Protein 3P2H (pdb70)

Solvent-accessible surface area: 9542 Å² total; per-residue (Å²): 89,123,48,77,55,43,83,105,36,185,27,62,88,126,15,24,57,58,6,4,28,7,6,11,94,20,6,7,96,142,54,46,91,103,156,118,59,152,134,142,96,67,4,143,35,116,2,31,64,70,49,3,2,12,0,0,0,32,53,114,124,38,106,16,15,0,1,2,0,0,0,19,0,57,121,68,0,29,0,41,96,61,57,62,138,12,24,81,115,163,17,29,163,36,70,77,8,15,2,15,10,28,29,11,33,116,72,219,33,5,81,35,0,0,15,6,0,0,49,7,0,12,167,118,38,5,144,49,1,1,3,44,20,54,8,54,28,3,138,63,5,131,218,29,25,6,61,22,65,103,9,9,79,58,56,58,51,124,71,68,102,6,0,0,4,49,5,27,8,41,66,97,0,0,72,25,4,114,22,78,101,88,41,92

Organism: Burkholderia glumae (strain BGR1) (NCBI:txid626418)

InterPro domains:
  IPR001690 Autoinducer synthase [PF00765] (18-186)
  IPR001690 Autoinducer synthase [PR01549] (18-37)
  IPR001690 Autoinducer synthase [PR01549] (39-61)
  IPR001690 Autoinducer synthase [PR01549] (63-81)
  IPR001690 Autoinducer synthase [PR01549] (97-109)
  IPR001690 Autoinducer synthase [PR01549] (143-164)
  IPR001690 Autoinducer synthase [PS51187] (1-190)
  IPR001690 Autoinducer synthase [PTHR39322] (7-189)
  IPR016181 Acyl-CoA N-acyltransferase [SSF55729] (13-193)
  IPR018311 Autoinducer synthesis, conserved site [PS00949] (22-48)

CATH classification: 3.40.630.30

Structure (mmCIF, N/CA/C/O backbone):
data_3P2H
#
_entry.id   3P2H
#
_cell.length_a   66.100
_cell.length_b   66.100
_cell.length_c   104.200
_cell.angle_alpha   90.00
_cell.angle_beta   90.00
_cell.angle_gamma   120.00
#
_symmetry.space_group_name_H-M   'P 32 2 1'
#
loop_
_entity.id
_entity.type
_entity.pdbx_description
1 polymer 'AHL synthase'
2 non-polymer "5'-DEOXY-5'-METHYLTHIOADENOSINE"
3 non-polymer N-(3-oxocyclohex-1-en-1-yl)octanamide
4 water water
#
loop_
_atom_site.group_PDB
_atom_site.id
_atom_site.type_symbol
_atom_site.label_atom_id
_atom_site.label_alt_id
_atom_site.label_comp_id
_atom_site.label_asym_id
_atom_site.label_entity_id
_atom_site.label_seq_id
_atom_site.pdbx_PDB_ins_code
_atom_site.Cartn_x
_atom_site.Cartn_y
_atom_site.Cartn_z
_atom_site.occupancy
_atom_site.B_iso_or_equiv
_atom_site.auth_seq_id
_atom_site.auth_comp_id
_atom_site.auth_asym_id
_atom_site.auth_atom_id
_atom_site.pdbx_PDB_model_num
ATOM 1 N N . MET A 1 1 ? 0.241 86.333 35.597 1.00 26.06 1 MET A N 1
ATOM 2 C CA . MET A 1 1 ? 1.036 85.080 35.492 1.00 25.28 1 MET A CA 1
ATOM 3 C C . MET A 1 1 ? 0.336 84.046 34.614 1.00 24.46 1 MET A C 1
ATOM 4 O O . MET A 1 1 ? -0.819 84.215 34.227 1.00 24.88 1 MET A O 1
ATOM 9 N N . GLN A 1 2 ? 1.055 82.975 34.304 1.00 22.76 2 GLN A N 1
ATOM 10 C CA . GLN A 1 2 ? 0.5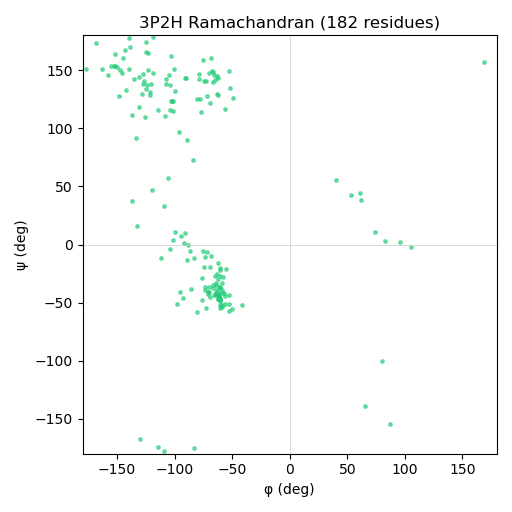29 81.889 33.490 1.00 20.66 2 GLN A CA 1
ATOM 11 C C . GLN A 1 2 ? 0.627 80.647 34.376 1.00 19.09 2 GLN A C 1
ATOM 12 O O . GLN A 1 2 ? 1.621 80.462 35.073 1.00 17.31 2 GLN A O 1
ATOM 18 N N . THR A 1 3 ? -0.400 79.806 34.360 1.00 17.55 3 THR A N 1
ATOM 19 C CA . THR A 1 3 ? -0.397 78.617 35.207 1.00 17.28 3 THR A CA 1
ATOM 20 C C . THR A 1 3 ? -0.123 77.316 34.453 1.00 17.43 3 THR A C 1
ATOM 21 O O . THR A 1 3 ? -0.523 77.150 33.299 1.00 14.74 3 THR A O 1
ATOM 25 N N . PHE A 1 4 ? 0.566 76.402 35.130 1.00 16.67 4 PHE A N 1
ATOM 26 C CA . PHE A 1 4 ? 0.935 75.108 34.568 1.00 16.99 4 PHE A CA 1
ATOM 27 C C . PHE A 1 4 ? 0.573 74.007 35.550 1.00 17.22 4 PHE A C 1
ATOM 28 O O . PHE A 1 4 ? 1.086 73.978 36.667 1.00 17.16 4 PHE A O 1
ATOM 36 N N . VAL A 1 5 ? -0.311 73.107 35.131 1.00 16.92 5 VAL A N 1
ATOM 37 C CA . VAL A 1 5 ? -0.730 71.999 35.978 1.00 16.18 5 VAL A CA 1
ATOM 38 C C . VAL A 1 5 ? -0.020 70.711 35.557 1.00 16.15 5 VAL A C 1
ATOM 39 O O . VAL A 1 5 ? -0.106 70.283 34.403 1.00 14.99 5 VAL A O 1
ATOM 43 N N . HIS A 1 6 ? 0.678 70.103 36.509 1.00 16.23 6 HIS A N 1
ATOM 44 C CA . HIS A 1 6 ? 1.416 68.871 36.272 1.00 16.34 6 HIS A CA 1
ATOM 45 C C . HIS A 1 6 ? 0.691 67.720 36.967 1.00 17.15 6 HIS A C 1
ATOM 46 O O . HIS A 1 6 ? 0.659 67.655 38.195 1.00 14.88 6 HIS A O 1
ATOM 53 N N . GLU A 1 7 ? 0.100 66.825 36.179 1.00 18.52 7 GLU A N 1
ATOM 54 C CA . GLU A 1 7 ? -0.629 65.679 36.724 1.00 19.98 7 GLU A CA 1
ATOM 55 C C . GLU A 1 7 ? -0.322 64.394 35.956 1.00 20.44 7 GLU A C 1
ATOM 56 O O . GLU A 1 7 ? -1.202 63.555 35.765 1.00 20.89 7 GLU A O 1
ATOM 62 N N . ALA A 1 8 ? 0.935 64.238 35.541 1.00 20.38 8 ALA A N 1
ATOM 63 C CA . ALA A 1 8 ? 1.362 63.072 34.774 1.00 20.70 8 ALA A CA 1
ATOM 64 C C . ALA A 1 8 ? 2.264 62.110 35.546 1.00 21.83 8 ALA A C 1
ATOM 65 O O . ALA A 1 8 ? 3.141 61.475 34.962 1.00 23.16 8 ALA A O 1
ATOM 67 N N . GLY A 1 9 ? 2.053 61.994 36.850 1.00 21.93 9 GLY A N 1
ATOM 68 C CA . GLY A 1 9 ? 2.889 61.105 37.635 1.00 21.55 9 GLY A CA 1
ATOM 69 C C . GLY A 1 9 ? 4.135 61.828 38.104 1.00 22.17 9 GLY A C 1
ATOM 70 O O . GLY A 1 9 ? 4.134 63.052 38.228 1.00 21.76 9 GLY A O 1
ATOM 71 N N . ARG A 1 10 ? 5.208 61.081 38.351 1.00 21.05 10 ARG A N 1
ATOM 72 C CA . ARG A 1 10 ? 6.450 61.680 38.825 1.00 21.75 10 ARG A CA 1
ATOM 73 C C . ARG A 1 10 ? 6.895 62.893 37.990 1.00 21.74 10 ARG A C 1
ATOM 74 O O . ARG A 1 10 ? 7.024 62.818 36.763 1.00 22.04 10 ARG A O 1
ATOM 82 N N . LEU A 1 11 ? 7.129 64.009 38.672 1.00 20.57 11 LEU A N 1
ATOM 83 C CA . LEU A 1 11 ? 7.561 65.244 38.025 1.00 19.70 11 LEU A CA 1
ATOM 84 C C . LEU A 1 11 ? 8.910 65.075 37.354 1.00 20.45 11 LEU A C 1
ATOM 85 O O . LEU A 1 11 ? 9.767 64.337 37.840 1.00 18.30 11 LEU A O 1
ATOM 90 N N . PRO A 1 12 ? 9.115 65.750 36.215 1.00 19.82 12 PRO A N 1
ATOM 91 C CA . PRO A 1 12 ? 10.424 65.599 35.583 1.00 19.96 12 PRO A CA 1
ATOM 92 C C . PRO A 1 12 ? 11.444 66.223 36.538 1.00 19.75 12 PRO A C 1
ATOM 93 O O . PRO A 1 12 ? 11.137 67.183 37.240 1.00 17.25 12 PRO A O 1
ATOM 97 N N . ALA A 1 13 ? 12.642 65.651 36.580 1.00 18.90 13 ALA A N 1
ATOM 98 C CA . ALA A 1 13 ? 13.705 66.123 37.464 1.00 19.27 13 ALA A CA 1
ATOM 99 C C . ALA A 1 13 ? 13.867 67.640 37.581 1.00 18.51 13 ALA A C 1
ATOM 100 O O . ALA A 1 13 ? 13.901 68.178 38.692 1.00 18.41 13 ALA A O 1
ATOM 102 N N . HIS A 1 14 ? 13.971 68.334 36.452 1.00 17.78 14 HIS A N 1
ATOM 103 C CA . HIS A 1 14 ? 14.171 69.776 36.498 1.00 17.87 14 HIS A CA 1
ATOM 104 C C . HIS A 1 14 ? 13.012 70.549 37.124 1.00 17.28 14 HIS A C 1
ATOM 105 O O . HIS A 1 14 ? 13.229 71.572 37.765 1.00 16.13 14 HIS A O 1
ATOM 112 N N . ILE A 1 15 ? 11.789 70.059 36.945 1.00 16.67 15 ILE A N 1
ATOM 113 C CA . ILE A 1 15 ? 10.621 70.720 37.520 1.00 17.11 15 ILE A CA 1
ATOM 114 C C . ILE A 1 15 ? 10.592 70.480 39.028 1.00 17.64 15 ILE A C 1
ATOM 115 O O . ILE A 1 15 ? 10.250 71.373 39.804 1.00 16.20 15 ILE A O 1
ATOM 120 N N . ALA A 1 16 ? 10.951 69.265 39.433 1.00 16.03 16 ALA A N 1
ATOM 121 C CA . ALA A 1 16 ? 10.980 68.907 40.843 1.00 16.93 16 ALA A CA 1
ATOM 122 C C . ALA A 1 16 ? 11.983 69.789 41.581 1.00 17.09 16 ALA A C 1
ATOM 123 O O . ALA A 1 16 ? 11.716 70.256 42.687 1.00 17.76 16 ALA A O 1
ATOM 125 N N . ALA A 1 17 ? 13.134 70.028 40.960 1.00 16.71 17 ALA A N 1
ATOM 126 C CA . ALA A 1 17 ? 14.166 70.861 41.569 1.00 17.33 17 ALA A CA 1
ATOM 127 C C . ALA A 1 17 ? 13.722 72.323 41.635 1.00 17.58 17 ALA A C 1
ATOM 128 O O . ALA A 1 17 ? 13.862 72.982 42.661 1.00 17.53 17 ALA A O 1
ATOM 130 N N . GLU A 1 18 ? 13.169 72.817 40.537 1.00 18.30 18 GLU A N 1
ATOM 131 C CA . GLU A 1 18 ? 12.714 74.198 40.466 1.00 18.95 18 GLU A CA 1
ATOM 132 C C . GLU A 1 18 ? 11.568 74.485 41.444 1.00 18.60 18 GLU A C 1
ATOM 133 O O . GLU A 1 18 ? 11.547 75.529 42.101 1.00 17.30 18 GLU A O 1
ATOM 139 N N . LEU A 1 19 ? 10.616 73.563 41.536 1.00 17.41 19 LEU A N 1
ATOM 140 C CA . LEU A 1 19 ? 9.490 73.727 42.446 1.00 17.03 19 LEU A CA 1
ATOM 141 C C . LEU A 1 19 ? 9.971 73.596 43.883 1.00 16.97 19 LEU A C 1
ATOM 142 O O . LEU A 1 19 ? 9.532 74.335 44.763 1.00 16.27 19 LEU A O 1
ATOM 147 N N . GLY A 1 20 ? 10.865 72.638 44.111 1.00 16.68 20 GLY A N 1
ATOM 148 C CA . GLY A 1 20 ? 11.393 72.423 45.444 1.00 16.59 20 GLY A CA 1
ATOM 149 C C . GLY A 1 20 ? 12.113 73.648 45.969 1.00 16.47 20 GLY A C 1
ATOM 150 O O . GLY A 1 20 ? 12.047 73.951 47.158 1.00 16.73 2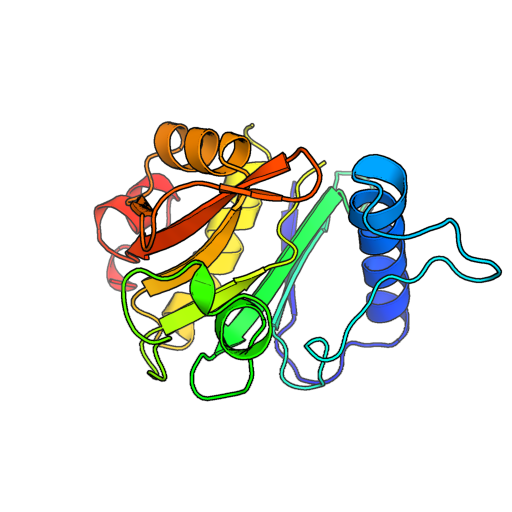0 GLY A O 1
ATOM 151 N N . SER A 1 21 ? 12.804 74.350 45.078 1.00 16.06 21 SER A N 1
ATOM 152 C CA . SER A 1 21 ? 13.544 75.549 45.445 1.00 17.15 21 SER A CA 1
ATOM 153 C C . SER A 1 21 ? 12.573 76.678 45.753 1.00 17.93 21 SER A C 1
ATOM 154 O O . SER A 1 21 ? 12.761 77.425 46.714 1.00 18.68 21 SER A O 1
ATOM 157 N N . TYR A 1 22 ? 11.533 76.808 44.934 1.00 17.25 22 TYR A N 1
ATOM 158 C CA . TYR A 1 22 ? 10.554 77.858 45.159 1.00 16.33 22 TYR A CA 1
ATOM 159 C C . TYR A 1 22 ? 9.847 77.620 46.482 1.00 16.67 22 TYR A C 1
ATOM 160 O O . TYR A 1 22 ? 9.599 78.556 47.235 1.00 16.71 22 TYR A O 1
ATOM 169 N N . ARG A 1 23 ? 9.520 76.364 46.768 1.00 15.99 23 ARG A N 1
ATOM 170 C CA . ARG A 1 23 ? 8.852 76.052 48.022 1.00 15.77 23 ARG A CA 1
ATOM 171 C C . ARG A 1 23 ? 9.772 76.315 49.209 1.00 15.34 23 ARG A C 1
ATOM 172 O O . ARG A 1 23 ? 9.321 76.785 50.251 1.00 14.50 23 ARG A O 1
ATOM 180 N N . TYR A 1 24 ? 11.060 76.025 49.050 1.00 15.85 24 TYR A N 1
ATOM 181 C CA . TYR A 1 24 ? 12.008 76.270 50.128 1.00 17.83 24 TYR A CA 1
ATOM 182 C C . TYR A 1 24 ? 12.025 77.759 50.464 1.00 17.00 24 TYR A C 1
ATOM 183 O O . TYR A 1 24 ? 11.949 78.151 51.625 1.00 16.74 24 TYR A O 1
ATOM 192 N N . ARG A 1 25 ? 12.130 78.587 49.435 1.00 17.64 25 ARG A N 1
ATOM 193 C CA . ARG A 1 25 ? 12.178 80.027 49.632 1.00 20.22 25 ARG A CA 1
ATOM 194 C C . ARG A 1 25 ? 10.924 80.602 50.289 1.00 18.82 25 ARG A C 1
ATOM 195 O O . ARG A 1 25 ? 11.010 81.512 51.107 1.00 18.03 25 ARG A O 1
ATOM 203 N N . VAL A 1 26 ? 9.762 80.061 49.949 1.00 17.98 26 VAL A N 1
ATOM 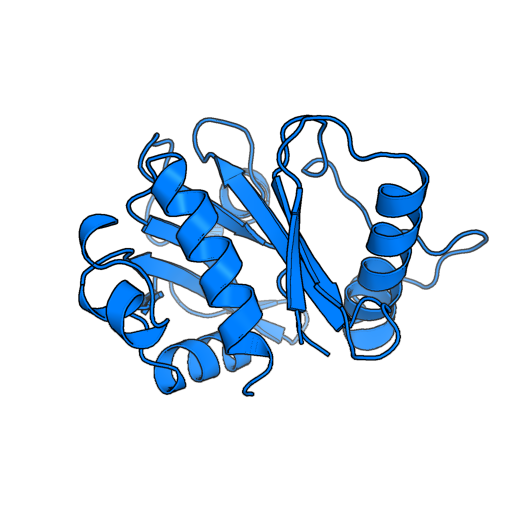204 C CA . VAL A 1 26 ? 8.515 80.554 50.521 1.00 16.78 26 VAL A CA 1
ATOM 205 C C . VAL A 1 26 ? 8.213 80.011 51.921 1.00 17.36 26 VAL A C 1
ATOM 206 O O . VAL A 1 26 ? 8.057 80.772 52.880 1.00 17.09 26 VAL A O 1
ATOM 210 N N . PHE A 1 27 ? 8.140 78.690 52.036 1.00 17.06 27 PHE A N 1
ATOM 211 C CA . PHE A 1 27 ? 7.802 78.062 53.300 1.00 17.50 27 PHE A CA 1
ATOM 212 C C . PHE A 1 27 ? 8.891 78.004 54.351 1.00 19.23 27 PHE A C 1
ATOM 213 O O . PHE A 1 27 ? 8.594 78.013 55.542 1.00 20.99 27 PHE A O 1
ATOM 221 N N . VAL A 1 28 ? 10.146 77.953 53.930 1.00 19.60 28 VAL A N 1
ATOM 222 C CA . VAL A 1 28 ? 11.229 77.909 54.898 1.00 21.16 28 VAL A CA 1
ATOM 223 C C . VAL A 1 28 ? 11.846 79.285 55.142 1.00 23.52 28 VAL A C 1
ATOM 224 O O . VAL A 1 28 ? 11.962 79.719 56.290 1.00 23.99 28 VAL A O 1
ATOM 228 N N . GLU A 1 29 ? 12.224 79.988 54.079 1.00 24.42 29 GLU A N 1
ATOM 229 C CA . GLU A 1 29 ? 12.827 81.309 54.258 1.00 26.70 29 GLU A CA 1
ATOM 230 C C . GLU A 1 29 ? 11.826 82.401 54.599 1.00 27.60 29 GLU A C 1
ATOM 231 O O . GLU A 1 29 ? 12.037 83.176 55.526 1.00 28.67 29 GLU A O 1
ATOM 237 N N . GLN A 1 30 ? 10.733 82.465 53.854 1.00 28.11 30 GLN A N 1
ATOM 238 C CA . GLN A 1 30 ? 9.735 83.492 54.100 1.00 29.14 30 GLN A CA 1
ATOM 239 C C . GLN A 1 30 ? 8.910 83.274 55.356 1.00 28.91 30 GLN A C 1
ATOM 240 O O . GLN A 1 30 ? 8.821 84.157 56.214 1.00 29.15 30 GLN A O 1
ATOM 246 N N . LEU A 1 31 ? 8.301 82.097 55.456 1.00 27.28 31 LEU A N 1
ATOM 247 C CA . LEU A 1 31 ? 7.445 81.774 56.584 1.00 27.39 31 LEU A CA 1
ATOM 248 C C . LEU A 1 31 ? 8.187 81.141 57.747 1.00 27.09 31 LEU A C 1
ATOM 249 O O . LEU A 1 31 ? 7.646 81.039 58.847 1.00 28.92 31 LEU A O 1
ATOM 254 N N . GLY A 1 32 ? 9.422 80.717 57.502 1.00 26.05 32 GLY A N 1
ATOM 255 C CA . GLY A 1 32 ? 10.223 80.109 58.549 1.00 26.69 32 GLY A CA 1
ATOM 256 C C . GLY A 1 32 ? 9.671 78.838 59.173 1.00 27.06 32 GLY A C 1
ATOM 257 O O . GLY A 1 32 ? 9.711 78.686 60.398 1.00 27.10 32 GLY A O 1
ATOM 258 N N . TRP A 1 33 ? 9.178 77.915 58.351 1.00 26.43 33 TRP A N 1
ATOM 259 C CA . TRP A 1 33 ? 8.626 76.665 58.874 1.00 27.22 33 TRP A CA 1
ATOM 260 C C . TRP A 1 33 ? 9.701 75.695 59.355 1.00 28.17 33 TRP A C 1
ATOM 261 O O . TRP A 1 33 ? 9.415 74.778 60.123 1.00 28.61 33 TRP A O 1
ATOM 272 N N . GLN A 1 34 ? 10.934 75.892 58.896 1.00 29.01 34 GLN A N 1
ATOM 273 C CA . GLN A 1 34 ? 12.048 75.029 59.283 1.00 30.09 34 GLN A CA 1
ATOM 274 C C . GLN A 1 34 ? 13.321 75.863 59.432 1.00 29.79 34 GLN A C 1
ATOM 275 O O . GLN A 1 34 ? 13.363 77.026 59.022 1.00 28.01 34 GLN A O 1
ATOM 281 N N . LEU A 1 35 ? 14.352 75.275 60.032 1.00 29.68 35 LEU A N 1
ATOM 282 C CA . LEU A 1 35 ? 15.624 75.978 60.199 1.00 30.39 35 LEU A CA 1
ATOM 283 C C . LEU A 1 35 ? 16.335 75.994 58.852 1.00 29.50 35 LEU A C 1
ATOM 284 O O . LEU A 1 35 ? 16.050 75.165 57.987 1.00 29.75 35 LEU A O 1
ATOM 289 N N . PRO A 1 36 ? 17.279 76.928 58.655 1.00 28.50 36 PRO A N 1
ATOM 290 C CA . PRO A 1 36 ? 17.986 76.984 57.374 1.00 27.33 36 PRO A CA 1
ATOM 291 C C . PRO A 1 36 ? 18.566 75.617 57.056 1.00 27.59 36 PRO A C 1
ATOM 292 O O . PRO A 1 36 ? 18.907 74.868 57.966 1.00 27.85 36 PRO A O 1
ATOM 296 N N . SER A 1 37 ? 18.666 75.288 55.774 1.00 27.46 37 SER A N 1
ATOM 297 C CA . SER A 1 37 ? 19.228 74.006 55.364 1.00 27.85 37 SER A CA 1
ATOM 298 C C . SER A 1 37 ? 20.588 74.250 54.713 1.00 27.68 37 SER A C 1
ATOM 299 O O . SER A 1 37 ? 21.065 75.384 54.643 1.00 26.91 37 SER A O 1
ATOM 302 N N . GLU A 1 38 ? 21.207 73.178 54.238 1.00 27.84 38 GLU A N 1
ATOM 303 C CA . GLU A 1 38 ? 22.498 73.282 53.575 1.00 28.52 38 GLU A CA 1
ATOM 304 C C . GLU A 1 38 ? 22.338 72.681 52.186 1.00 29.17 38 GLU A C 1
ATOM 305 O O . GLU A 1 38 ? 21.351 71.994 51.914 1.00 28.19 38 GLU A O 1
ATOM 311 N N . ASP A 1 39 ? 23.298 72.949 51.307 1.00 29.48 39 ASP A N 1
ATOM 312 C CA . ASP A 1 39 ? 23.268 72.403 49.957 1.00 29.80 39 ASP A CA 1
ATOM 313 C C . ASP A 1 39 ? 22.100 72.925 49.128 1.00 30.10 39 ASP A C 1
ATOM 314 O O . ASP A 1 39 ? 21.782 74.116 49.183 1.00 30.56 39 ASP A O 1
ATOM 319 N N . GLU A 1 40 ? 21.464 72.044 48.358 1.00 29.51 40 GLU A N 1
ATOM 320 C CA . GLU A 1 40 ? 20.345 72.454 47.506 1.00 29.73 40 GLU A CA 1
ATOM 321 C C . GLU A 1 40 ? 19.119 72.896 48.300 1.00 27.86 40 GLU A C 1
ATOM 322 O O . GLU A 1 40 ? 18.770 72.299 49.324 1.00 26.53 40 GLU A O 1
ATOM 328 N N . LYS A 1 41 ? 18.467 73.951 47.822 1.00 25.59 41 LYS A N 1
ATOM 329 C CA . LYS A 1 41 ? 17.265 74.450 48.473 1.00 24.46 41 LYS A CA 1
ATOM 330 C C . LYS A 1 41 ? 16.130 73.510 48.086 1.00 22.40 41 LYS A C 1
ATOM 331 O O . LYS A 1 41 ? 15.758 73.423 46.917 1.00 21.14 41 LYS A O 1
ATOM 337 N N . MET A 1 42 ? 15.592 72.798 49.065 1.00 21.28 42 MET A N 1
ATOM 338 C CA . MET A 1 42 ? 14.513 71.857 48.797 1.00 21.83 42 MET A CA 1
ATOM 339 C C . MET A 1 42 ? 13.555 71.742 49.964 1.00 22.05 42 MET A C 1
ATOM 340 O O . MET A 1 42 ? 13.971 71.520 51.099 1.00 24.13 42 MET A O 1
ATOM 345 N N . GLU A 1 43 ? 12.270 71.908 49.684 1.00 20.79 43 GLU A N 1
ATOM 346 C CA . GLU A 1 43 ? 11.253 71.778 50.716 1.00 20.26 43 GLU A CA 1
ATOM 347 C C . GLU A 1 43 ? 10.238 70.763 50.213 1.00 20.68 43 GLU A C 1
ATOM 348 O O . GLU A 1 43 ? 9.515 71.031 49.262 1.00 20.20 43 GLU A O 1
ATOM 354 N N . ARG A 1 44 ? 10.219 69.586 50.830 1.00 21.15 44 ARG A N 1
ATOM 355 C CA . ARG A 1 44 ? 9.262 68.547 50.460 1.00 22.61 44 ARG A CA 1
ATOM 356 C C . ARG A 1 44 ? 8.974 67.670 51.673 1.00 20.01 44 ARG A C 1
ATOM 357 O O . ARG A 1 44 ? 9.799 67.569 52.582 1.00 18.42 44 ARG A O 1
ATOM 365 N N . ASP A 1 45 ? 7.793 67.061 51.694 1.00 19.00 45 ASP A N 1
ATOM 366 C CA . ASP A 1 45 ? 7.403 66.182 52.793 1.00 18.99 45 ASP A CA 1
ATOM 367 C C . ASP A 1 45 ? 6.870 64.847 52.264 1.00 18.00 45 ASP A C 1
ATOM 368 O O . ASP A 1 45 ? 7.022 64.536 51.085 1.00 16.79 45 ASP A O 1
ATOM 373 N N . GLN A 1 46 ? 6.240 64.068 53.138 1.00 18.09 46 GLN A N 1
ATOM 374 C CA . GLN A 1 46 ? 5.710 62.761 52.755 1.00 17.65 46 GLN A CA 1
ATOM 375 C C . GLN A 1 46 ? 4.523 62.827 51.799 1.00 18.02 46 GLN A C 1
ATOM 376 O O . GLN A 1 46 ? 4.102 61.803 51.258 1.00 18.25 46 GLN A O 1
ATOM 382 N N . TYR A 1 47 ? 3.984 64.022 51.587 1.00 17.16 47 TYR A N 1
ATOM 383 C CA . TYR A 1 47 ? 2.838 64.173 50.700 1.00 17.37 47 TYR A CA 1
ATOM 384 C C . TYR A 1 47 ? 3.206 64.486 49.254 1.00 18.90 47 TYR A C 1
ATOM 385 O O . TYR A 1 47 ? 2.334 64.650 48.402 1.00 17.92 47 TYR A O 1
ATOM 394 N N . ASP A 1 48 ? 4.506 64.556 48.985 1.00 17.63 48 ASP A N 1
ATOM 395 C CA . ASP A 1 48 ? 4.989 64.800 47.634 1.00 18.57 48 ASP A CA 1
ATOM 396 C C . ASP A 1 48 ? 5.290 63.418 47.060 1.00 18.36 48 ASP A C 1
ATOM 397 O O . ASP A 1 48 ? 6.346 62.851 47.315 1.00 17.26 48 ASP A O 1
ATOM 402 N N . ARG A 1 49 ? 4.338 62.880 46.302 1.00 18.57 49 ARG A N 1
ATOM 403 C CA . ARG A 1 49 ? 4.451 61.542 45.725 1.00 19.13 49 ARG A CA 1
ATOM 404 C C . ARG A 1 49 ? 4.275 61.565 44.211 1.00 18.98 49 ARG A C 1
ATOM 405 O O . ARG A 1 49 ? 3.940 62.596 43.632 1.00 18.32 49 ARG A O 1
ATOM 413 N N . ASP A 1 50 ? 4.480 60.419 43.573 1.00 18.43 50 ASP A N 1
ATOM 414 C CA . ASP A 1 50 ? 4.335 60.342 42.127 1.00 19.37 50 ASP A CA 1
ATOM 415 C C . ASP A 1 50 ? 2.932 60.747 41.696 1.00 19.33 50 ASP A C 1
ATOM 416 O O . ASP A 1 50 ? 2.756 61.328 40.625 1.00 18.72 50 ASP A O 1
ATOM 421 N N . ASP A 1 51 ? 1.939 60.441 42.531 1.00 19.11 51 ASP A N 1
ATOM 422 C CA . ASP A 1 51 ? 0.547 60.748 42.205 1.00 19.41 51 ASP A CA 1
ATOM 423 C C . ASP A 1 51 ? 0.082 62.154 42.595 1.00 17.65 51 ASP A C 1
ATOM 424 O O . ASP A 1 51 ? -1.034 62.558 42.267 1.00 16.38 51 ASP A O 1
ATOM 429 N N . THR A 1 52 ? 0.943 62.902 43.280 1.00 16.60 52 THR A N 1
ATOM 430 C CA . THR A 1 52 ? 0.598 64.254 43.702 1.00 14.40 52 THR A CA 1
ATOM 431 C C . THR A 1 52 ? 0.406 65.151 42.487 1.00 14.77 52 THR A C 1
ATOM 432 O O . THR A 1 52 ? 1.121 65.021 41.499 1.00 13.38 52 THR A O 1
ATOM 436 N N . VAL A 1 53 ? -0.573 66.048 42.557 1.00 13.77 53 VAL A N 1
ATOM 437 C CA . VAL A 1 53 ? -0.839 66.974 41.458 1.00 14.19 53 VAL A CA 1
ATOM 438 C C . VAL A 1 53 ? -0.286 68.336 41.856 1.00 14.99 53 VAL A C 1
ATOM 439 O O . VAL A 1 53 ? -0.449 68.760 43.000 1.00 13.52 53 VAL A O 1
ATOM 443 N N . TYR A 1 54 ? 0.380 69.010 40.921 1.00 14.31 54 TYR A N 1
ATOM 444 C CA . TYR A 1 54 ? 0.966 70.320 41.208 1.00 15.37 54 TYR A CA 1
ATOM 445 C C . TYR A 1 54 ? 0.568 71.414 40.228 1.00 16.27 54 TYR A C 1
ATOM 446 O O . TYR A 1 54 ? 0.380 71.175 39.033 1.00 17.37 54 TYR A O 1
ATOM 455 N N . VAL A 1 55 ? 0.461 72.626 40.754 1.00 16.12 55 VAL A N 1
ATOM 456 C CA . VAL A 1 55 ? 0.143 73.786 39.949 1.00 15.25 55 VAL A CA 1
ATOM 457 C C . VAL A 1 55 ? 1.308 74.749 40.142 1.00 16.04 55 VAL A C 1
ATOM 458 O O . VAL A 1 55 ? 1.700 75.022 41.273 1.00 15.77 55 VAL A O 1
ATOM 462 N N . LEU A 1 56 ? 1.879 75.237 39.046 1.00 15.70 56 LEU A N 1
ATOM 463 C CA . LEU A 1 56 ? 2.978 76.197 39.128 1.00 15.95 56 LEU A CA 1
ATOM 464 C C . LEU A 1 56 ? 2.592 77.440 38.340 1.00 15.88 56 LEU A C 1
ATOM 465 O O . LEU A 1 56 ? 2.034 77.341 37.251 1.00 14.99 56 LEU A O 1
ATOM 470 N N . GLY A 1 57 ? 2.874 78.606 38.901 1.00 16.74 57 GLY A N 1
ATOM 471 C CA . GLY A 1 57 ? 2.585 79.842 38.200 1.00 16.43 57 GLY A CA 1
ATOM 472 C C . GLY A 1 57 ? 3.932 80.387 37.779 1.00 15.40 57 GLY A C 1
ATOM 473 O O . GLY A 1 57 ? 4.877 80.312 38.556 1.00 16.84 57 GLY A O 1
ATOM 474 N N . ARG A 1 58 ? 4.038 80.909 36.562 1.00 16.28 58 ARG A N 1
ATOM 475 C CA . ARG A 1 58 ? 5.310 81.458 36.075 1.00 16.17 58 ARG A CA 1
ATOM 476 C C . ARG A 1 58 ? 5.129 82.889 35.572 1.00 16.89 58 ARG A C 1
ATOM 477 O O . ARG A 1 58 ? 4.130 83.204 34.939 1.00 17.17 58 ARG A O 1
ATOM 485 N N . ASP A 1 59 ? 6.106 83.748 35.851 1.00 19.64 59 ASP A N 1
ATOM 486 C CA . ASP A 1 59 ? 6.030 85.147 35.439 1.00 21.04 59 ASP A CA 1
ATOM 487 C C . ASP A 1 59 ? 6.476 85.357 34.000 1.00 21.80 59 ASP A C 1
ATOM 488 O O . ASP A 1 59 ? 6.768 84.399 33.287 1.00 21.30 59 ASP A O 1
ATOM 493 N N . ALA A 1 60 ? 6.533 86.616 33.579 1.00 22.99 60 ALA A N 1
ATOM 494 C CA . ALA A 1 60 ? 6.932 86.947 32.216 1.00 24.87 60 ALA A CA 1
ATOM 495 C C . ALA A 1 60 ? 8.294 86.378 31.835 1.00 24.56 60 ALA A C 1
ATOM 496 O O . ALA A 1 60 ? 8.589 86.225 30.654 1.00 25.80 60 ALA A O 1
ATOM 498 N N . ASN A 1 61 ? 9.123 86.062 32.825 1.00 24.15 61 ASN A N 1
ATOM 499 C CA . ASN A 1 61 ? 10.443 85.506 32.543 1.00 24.27 61 ASN A CA 1
ATOM 500 C C . ASN A 1 61 ? 10.480 83.991 32.689 1.00 23.88 61 ASN A C 1
ATOM 501 O O . ASN A 1 61 ? 11.552 83.388 32.686 1.00 22.21 61 ASN A O 1
ATOM 506 N N . GLY A 1 62 ? 9.306 83.381 32.820 1.00 23.51 62 GLY A N 1
ATOM 507 C CA . GLY A 1 62 ? 9.233 81.940 32.963 1.00 22.33 62 GLY A CA 1
ATOM 508 C C . GLY A 1 62 ? 9.664 81.421 34.323 1.00 22.18 62 GLY A C 1
ATOM 509 O O . GLY A 1 62 ? 9.834 80.212 34.499 1.00 22.59 62 GLY A O 1
ATOM 510 N N . GLU A 1 63 ? 9.843 82.321 35.287 1.00 22.47 63 GLU A N 1
ATOM 511 C CA . GL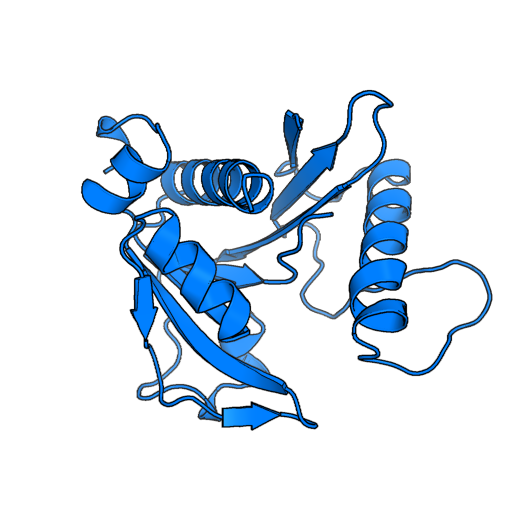U A 1 63 ? 10.253 81.922 36.632 1.00 22.72 63 GLU A CA 1
ATOM 512 C C . GLU A 1 63 ? 9.044 81.656 37.522 1.00 22.53 63 GLU A C 1
ATOM 513 O O . GLU A 1 63 ? 8.040 82.365 37.446 1.00 20.96 63 GLU A O 1
ATOM 519 N N . ILE A 1 64 ? 9.154 80.651 38.385 1.00 20.63 64 ILE A N 1
ATOM 520 C CA . ILE A 1 64 ? 8.050 80.312 39.268 1.00 20.78 64 ILE A CA 1
ATOM 521 C C . ILE A 1 64 ? 7.703 81.454 40.211 1.00 20.28 64 ILE A C 1
ATOM 522 O O . ILE A 1 64 ? 8.571 82.016 40.876 1.00 18.53 64 ILE A O 1
ATOM 527 N N . CYS A 1 65 ? 6.423 81.806 40.243 1.00 19.48 65 CYS A N 1
ATOM 528 C CA . CYS A 1 65 ? 5.946 82.866 41.114 1.00 19.85 65 CYS A CA 1
ATOM 529 C C . CYS A 1 65 ? 4.701 82.403 41.865 1.00 19.47 65 CYS A C 1
ATOM 530 O O . CYS A 1 65 ? 3.972 83.209 42.433 1.00 18.77 65 CYS A O 1
ATOM 533 N N . GLY A 1 66 ? 4.467 81.095 41.873 1.00 18.66 66 GLY A N 1
ATOM 534 C CA . GLY A 1 66 ? 3.311 80.565 42.566 1.00 16.96 66 GLY A CA 1
ATOM 535 C C . GLY A 1 66 ? 3.263 79.050 42.519 1.00 16.55 66 GLY A C 1
ATOM 536 O O . GLY A 1 66 ? 3.766 78.443 41.576 1.00 17.28 66 GLY A O 1
ATOM 537 N N . CYS A 1 67 ? 2.673 78.436 43.539 1.00 15.08 67 CYS A N 1
ATOM 538 C CA . CYS A 1 67 ? 2.571 76.984 43.575 1.00 15.87 67 CYS A CA 1
ATOM 539 C C . CYS A 1 67 ? 1.353 76.508 44.353 1.00 15.14 67 CYS A C 1
ATOM 540 O O . CYS A 1 67 ? 0.740 77.267 45.104 1.00 14.65 67 CYS A O 1
ATOM 543 N N . ALA A 1 68 ? 1.010 75.243 44.154 1.00 13.68 68 ALA A N 1
ATOM 544 C CA . ALA A 1 68 ? -0.108 74.627 44.845 1.00 15.05 68 ALA A CA 1
ATOM 545 C C . ALA A 1 68 ? 0.033 73.119 44.727 1.00 15.17 68 ALA A C 1
ATOM 546 O O . ALA A 1 68 ? 0.608 72.610 43.765 1.00 15.28 68 ALA A O 1
ATOM 548 N N . ARG A 1 69 ? -0.481 72.417 45.725 1.00 15.05 69 ARG A N 1
ATOM 549 C CA . ARG A 1 69 ? -0.420 70.966 45.757 1.00 15.85 69 ARG A CA 1
ATOM 550 C C . ARG A 1 69 ? -1.835 70.434 45.919 1.00 15.38 69 ARG A C 1
ATOM 551 O O . ARG A 1 69 ? -2.592 70.931 46.748 1.00 14.42 69 ARG A O 1
ATOM 559 N N . LEU A 1 70 ? -2.187 69.438 45.113 1.00 14.64 70 LEU A N 1
ATOM 560 C CA . LEU A 1 70 ? -3.513 68.831 45.173 1.00 15.19 70 LEU A CA 1
ATOM 561 C C . LEU A 1 70 ? -3.399 67.338 45.455 1.00 15.42 70 LEU A C 1
ATOM 562 O O . LEU A 1 70 ? -2.623 66.633 44.809 1.00 14.97 70 LEU A O 1
ATOM 567 N N . LEU A 1 71 ? -4.172 66.868 46.429 1.00 15.46 71 LEU A N 1
ATOM 568 C CA . LEU A 1 71 ? -4.178 65.459 46.810 1.00 15.17 71 LEU A CA 1
ATOM 569 C C . LEU A 1 71 ? -5.601 64.968 47.004 1.00 14.75 71 LEU A C 1
ATOM 570 O O . LEU A 1 71 ? -6.445 65.696 47.508 1.00 14.45 71 LEU A O 1
ATOM 575 N N . PRO A 1 72 ? -5.888 63.722 46.599 1.00 14.80 72 PRO A N 1
ATOM 576 C CA . PRO A 1 72 ? -7.240 63.190 46.773 1.00 13.42 72 PRO A CA 1
ATOM 577 C C . PRO A 1 72 ? -7.373 62.772 48.235 1.00 13.79 72 PRO A C 1
ATOM 578 O O . PRO A 1 72 ? -6.416 62.264 48.821 1.00 13.76 72 PRO A O 1
ATOM 582 N N . THR A 1 73 ? -8.539 62.980 48.835 1.00 13.13 73 THR A N 1
ATOM 583 C CA . THR A 1 73 ? -8.702 62.602 50.234 1.00 12.97 73 THR A CA 1
ATOM 584 C C . THR A 1 73 ? -8.811 61.092 50.440 1.00 14.00 73 THR A C 1
ATOM 585 O O . THR A 1 73 ? -8.748 60.613 51.574 1.00 13.32 73 THR A O 1
ATOM 589 N N . THR A 1 74 ? -8.973 60.342 49.353 1.00 13.51 74 THR A N 1
ATOM 590 C CA . THR A 1 74 ? -9.067 58.893 49.458 1.00 16.23 74 THR A CA 1
ATOM 591 C C . THR A 1 74 ? -7.679 58.306 49.723 1.00 17.18 74 THR A C 1
ATOM 592 O O . THR A 1 74 ? -7.529 57.104 49.937 1.00 17.49 74 THR A O 1
ATOM 596 N N . ARG A 1 75 ? -6.665 59.164 49.689 1.00 17.14 75 ARG A N 1
ATOM 597 C CA . ARG A 1 75 ? -5.297 58.736 49.962 1.00 18.37 75 ARG A CA 1
ATOM 598 C C . ARG A 1 75 ? -4.770 59.613 51.088 1.00 17.18 75 ARG A C 1
ATOM 599 O O . ARG A 1 75 ? -5.371 60.634 51.413 1.00 17.59 75 ARG A O 1
ATOM 607 N N . PRO A 1 76 ? -3.645 59.225 51.703 1.00 16.90 76 PRO A N 1
ATOM 608 C CA . PRO A 1 76 ? -3.077 60.010 52.803 1.00 16.51 76 PRO A CA 1
ATOM 609 C C . PRO A 1 76 ? -2.891 61.490 52.483 1.00 15.05 76 PRO A C 1
ATOM 610 O O . PRO A 1 76 ? -2.421 61.834 51.401 1.00 14.23 76 PRO A O 1
ATOM 614 N N . TYR A 1 77 ? -3.281 62.356 53.417 1.00 14.36 77 TYR A N 1
ATOM 615 C CA . TYR A 1 77 ? -3.103 63.798 53.242 1.00 14.83 77 TYR A CA 1
ATOM 616 C C . TYR A 1 77 ? -2.770 64.549 54.545 1.00 14.29 77 TYR A C 1
ATOM 617 O O . TYR A 1 77 ? -2.993 64.047 55.645 1.00 13.21 77 TYR A O 1
ATOM 626 N N . LEU A 1 78 ? -2.216 65.748 54.395 1.00 15.36 78 LEU A N 1
ATOM 627 C CA . LEU A 1 78 ? -1.756 66.576 55.512 1.00 14.94 78 LEU A CA 1
ATOM 628 C C . LEU A 1 78 ? -2.726 66.874 56.659 1.00 14.51 78 LEU A C 1
ATOM 629 O O . LEU A 1 78 ? -2.430 66.585 57.816 1.00 13.47 78 LEU A O 1
ATOM 634 N N . LEU A 1 79 ? -3.871 67.466 56.352 1.00 14.34 79 LEU A N 1
ATOM 635 C CA . LEU A 1 79 ? -4.852 67.795 57.381 1.00 15.46 79 LEU A CA 1
ATOM 636 C C . LEU A 1 79 ? -5.290 66.530 58.122 1.00 15.75 79 LEU A C 1
ATOM 637 O O . LEU A 1 79 ? -5.419 66.511 59.343 1.00 16.40 79 LEU A O 1
ATOM 642 N N . GLN A 1 80 ? -5.500 65.466 57.362 1.00 16.94 80 GLN A N 1
ATOM 643 C CA . GLN A 1 80 ? -5.938 64.188 57.902 1.00 16.18 80 GLN A CA 1
ATOM 644 C C . GLN A 1 80 ? -4.983 63.570 58.910 1.00 16.47 80 GLN A C 1
ATOM 645 O O . GLN A 1 80 ? -5.376 63.254 60.032 1.00 16.92 80 GLN A O 1
ATOM 651 N N . GLU A 1 81 ? -3.729 63.407 58.504 1.00 16.33 81 GLU A N 1
ATOM 652 C CA . GLU A 1 81 ? -2.714 62.782 59.341 1.00 18.26 81 GLU A CA 1
ATOM 653 C C . GLU A 1 81 ? -1.975 63.671 60.329 1.00 18.77 81 GLU A C 1
ATOM 654 O O . GLU A 1 81 ? -1.693 63.249 61.444 1.00 20.27 81 GLU A O 1
ATOM 660 N N . VAL A 1 82 ? -1.662 64.895 59.926 1.00 18.70 82 VAL A N 1
ATOM 661 C CA . VAL A 1 82 ? -0.916 65.811 60.779 1.00 19.73 82 VAL A CA 1
ATOM 662 C C . VAL A 1 82 ? -1.758 66.754 61.645 1.00 19.55 82 VAL A C 1
ATOM 663 O O . VAL A 1 82 ? -1.487 66.903 62.835 1.00 20.07 82 VAL A O 1
ATOM 667 N N . PHE A 1 83 ? -2.780 67.377 61.064 1.00 17.92 83 PHE A N 1
ATOM 668 C CA . PHE A 1 83 ? -3.610 68.308 61.818 1.00 17.90 83 PHE A CA 1
ATOM 669 C C . PHE A 1 83 ? -5.093 67.942 61.913 1.00 17.13 83 PHE A C 1
ATOM 670 O O . PHE A 1 83 ? -5.960 68.794 61.727 1.00 16.32 83 PHE A O 1
ATOM 678 N N . PRO A 1 84 ? -5.406 66.681 62.241 1.00 17.30 84 PRO A N 1
ATOM 679 C CA . PRO A 1 84 ? -6.815 66.285 62.339 1.00 17.12 84 PRO A CA 1
ATOM 680 C C . PRO A 1 84 ? -7.612 67.013 63.422 1.00 17.75 84 PRO A C 1
ATOM 681 O O . PRO A 1 84 ? -8.836 67.142 63.322 1.00 15.87 84 PRO A O 1
ATOM 685 N N . HIS A 1 85 ? -6.915 67.485 64.452 1.00 15.47 85 HIS A N 1
ATOM 686 C CA . HIS A 1 85 ? -7.558 68.179 65.562 1.00 16.24 85 HIS A CA 1
ATOM 687 C C . HIS A 1 85 ? -8.057 69.574 65.190 1.00 17.82 85 HIS A C 1
ATOM 688 O O . HIS A 1 85 ? -8.732 70.231 65.982 1.00 16.27 85 HIS A O 1
ATOM 695 N N . LEU A 1 86 ? -7.732 70.027 63.985 1.00 18.11 86 LEU A N 1
ATOM 696 C CA . LEU A 1 86 ? -8.180 71.343 63.548 1.00 20.29 86 LEU A CA 1
ATOM 697 C C . LEU A 1 86 ? -9.591 71.252 63.005 1.00 21.34 86 LEU A C 1
ATOM 698 O O . LEU A 1 86 ? -10.242 72.268 62.788 1.00 21.18 86 LEU A O 1
ATOM 703 N N . LEU A 1 87 ? -10.057 70.025 62.799 1.00 22.73 87 LEU A N 1
ATOM 704 C CA . LEU A 1 87 ? -11.380 69.782 62.245 1.00 24.45 87 LEU A CA 1
ATOM 705 C C . LEU A 1 87 ? -12.505 69.653 63.251 1.00 25.88 87 LEU A C 1
ATOM 706 O O . LEU A 1 87 ? -12.334 69.094 64.339 1.00 26.41 87 LEU A O 1
ATOM 711 N N . ALA A 1 88 ? -13.667 70.173 62.867 1.00 26.80 88 ALA A N 1
ATOM 712 C CA . ALA A 1 88 ? -14.846 70.102 63.709 1.00 27.07 88 ALA A CA 1
ATOM 713 C C . ALA A 1 88 ? -15.271 68.643 63.692 1.00 28.32 88 ALA A C 1
ATOM 714 O O . ALA A 1 88 ? -15.645 68.080 64.720 1.00 28.09 88 ALA A O 1
ATOM 716 N N . ASP A 1 89 ? -15.184 68.037 62.509 1.00 28.82 89 ASP A N 1
ATOM 717 C CA . ASP A 1 89 ? -15.556 66.640 62.314 1.00 30.36 89 ASP A CA 1
ATOM 718 C C . ASP A 1 89 ? -14.370 65.798 61.845 1.00 30.24 89 ASP A C 1
ATOM 719 O O . ASP A 1 89 ? -13.271 66.311 61.647 1.00 30.21 89 ASP A O 1
ATOM 724 N N . GLU A 1 90 ? -14.595 64.502 61.666 1.00 29.30 90 GLU A N 1
ATOM 725 C CA . GLU A 1 90 ? -13.530 63.615 61.209 1.00 28.56 90 GLU A CA 1
ATOM 726 C C . GLU A 1 90 ? -13.126 63.961 59.769 1.00 26.89 90 GLU A C 1
ATOM 727 O O . GLU A 1 90 ? -13.956 64.408 58.974 1.00 26.34 90 GLU A O 1
ATOM 733 N N . ALA A 1 91 ? -11.850 63.759 59.445 1.00 24.76 93 ALA A N 1
ATOM 734 C CA . ALA A 1 91 ? -11.330 64.064 58.117 1.00 22.31 93 ALA A CA 1
ATOM 735 C C . ALA A 1 91 ? -12.000 63.214 57.049 1.00 20.69 93 ALA A C 1
ATOM 736 O O . ALA A 1 91 ? -12.070 61.995 57.163 1.00 19.85 93 ALA A O 1
ATOM 738 N N . PRO A 1 92 ? -12.485 63.856 55.981 1.00 19.16 94 PRO A N 1
ATOM 739 C CA . PRO A 1 92 ? -13.154 63.154 54.890 1.00 19.54 94 PRO A CA 1
ATOM 740 C C . PRO A 1 92 ? -12.257 62.287 54.009 1.00 19.65 94 PRO A C 1
ATOM 741 O O . PRO A 1 92 ? -11.071 62.574 53.817 1.00 19.23 94 PRO A O 1
ATOM 745 N N . ARG A 1 93 ? -12.840 61.205 53.508 1.00 17.98 95 ARG A N 1
ATOM 746 C CA . ARG A 1 93 ? -12.178 60.296 52.581 1.00 18.13 95 ARG A CA 1
ATOM 747 C C . ARG A 1 93 ? -13.257 60.125 51.531 1.00 17.67 95 ARG A C 1
ATOM 748 O O . ARG A 1 93 ? -14.136 59.276 51.655 1.00 16.96 95 ARG A O 1
ATOM 756 N N . SER A 1 94 ? -13.202 60.970 50.509 1.00 18.19 96 SER A N 1
ATOM 757 C CA . SER A 1 94 ? -14.202 60.953 49.458 1.00 18.96 96 SER A CA 1
ATOM 758 C C . SER A 1 94 ? -13.622 61.304 48.101 1.00 19.47 96 SER A C 1
ATOM 759 O O . SER A 1 94 ? -12.682 62.093 47.993 1.00 19.76 96 SER A O 1
ATOM 762 N N . ALA A 1 95 ? -14.185 60.711 47.059 1.00 19.21 97 ALA A N 1
ATOM 763 C CA . ALA A 1 95 ? -13.733 61.002 45.710 1.00 18.91 97 ALA A CA 1
ATOM 764 C C . ALA A 1 95 ? -14.148 62.433 45.362 1.00 19.27 97 ALA A C 1
ATOM 765 O O . ALA A 1 95 ? -13.594 63.046 44.453 1.00 20.33 97 ALA A O 1
ATOM 767 N N . HIS A 1 96 ? -15.118 62.968 46.098 1.00 18.40 98 HIS A N 1
ATOM 768 C CA . HIS A 1 96 ? -15.598 64.320 45.834 1.00 18.56 98 HIS A CA 1
ATOM 769 C C . HIS A 1 96 ? -14.835 65.410 46.569 1.00 18.11 98 HIS A C 1
ATOM 770 O O . HIS A 1 96 ? -15.161 66.586 46.429 1.00 18.58 98 HIS A O 1
ATOM 777 N N . VAL A 1 97 ? -13.837 65.028 47.362 1.00 17.34 99 VAL A N 1
ATOM 778 C CA . VAL A 1 97 ? -13.047 66.003 48.108 1.00 16.02 99 VAL A CA 1
ATOM 779 C C . VAL A 1 97 ? -11.544 65.818 47.889 1.00 16.40 99 VAL A C 1
ATOM 780 O O . VAL A 1 97 ? -11.018 64.711 48.015 1.00 16.07 99 VAL A O 1
ATOM 784 N N . TRP A 1 98 ? -10.869 66.914 47.558 1.00 15.20 100 TRP A N 1
ATOM 785 C CA . TRP A 1 98 ? -9.424 66.918 47.341 1.00 16.67 100 TRP A CA 1
ATOM 786 C C . TRP A 1 98 ? -8.828 67.948 48.294 1.00 15.79 100 TRP A C 1
ATOM 787 O O . TRP A 1 98 ? -9.488 68.927 48.633 1.00 14.41 100 TRP A O 1
ATOM 798 N N . GLU A 1 99 ? -7.593 67.725 48.728 1.00 14.00 101 GLU A N 1
ATOM 799 C CA . GLU A 1 99 ? -6.940 68.659 49.634 1.00 15.17 101 GLU A CA 1
ATOM 800 C C . GLU A 1 99 ? -5.988 69.596 48.910 1.00 14.80 101 GLU A C 1
ATOM 801 O O . GLU A 1 99 ? -5.154 69.162 48.111 1.00 14.92 101 GLU A O 1
ATOM 807 N N . LEU A 1 100 ? -6.111 70.883 49.211 1.00 14.88 102 LEU A N 1
ATOM 808 C CA . LEU A 1 100 ? -5.248 71.897 48.625 1.00 12.74 102 LEU A CA 1
ATOM 809 C C . LEU A 1 100 ? -4.232 72.277 49.695 1.00 13.54 102 LEU A C 1
ATOM 810 O O . LEU A 1 100 ? -4.613 72.655 50.798 1.00 11.95 102 LEU A O 1
ATOM 815 N N . SER A 1 101 ? -2.946 72.149 49.381 1.00 13.19 103 SER A N 1
ATOM 816 C CA . SER A 1 101 ? -1.894 72.501 50.332 1.00 12.93 103 SER A CA 1
ATOM 817 C C . SER A 1 101 ? -0.738 73.210 49.626 1.00 12.88 103 SER A C 1
ATOM 818 O O . SER A 1 101 ? -0.758 73.370 48.410 1.00 12.86 103 SER A O 1
ATOM 821 N N . ARG A 1 102 ? 0.264 73.625 50.397 1.00 13.48 104 ARG A N 1
ATOM 822 C CA . ARG A 1 102 ? 1.422 74.325 49.856 1.00 13.61 104 ARG A CA 1
ATOM 823 C C . ARG A 1 102 ? 0.974 75.303 48.773 1.00 14.32 104 ARG A C 1
ATOM 824 O O . ARG A 1 102 ? 1.444 75.260 47.636 1.00 14.79 104 ARG A O 1
ATOM 832 N N . PHE A 1 103 ? 0.051 76.180 49.144 1.00 14.44 105 PHE A N 1
ATOM 833 C CA . PHE A 1 103 ? -0.494 77.170 48.229 1.00 16.43 105 PHE A CA 1
ATOM 834 C C . PHE A 1 103 ? 0.165 78.519 48.489 1.00 15.80 105 PHE A C 1
ATOM 835 O O . PHE A 1 103 ? 0.123 79.031 49.603 1.00 14.49 105 PHE A O 1
ATOM 843 N N . ALA A 1 104 ? 0.767 79.091 47.453 1.00 16.22 106 ALA A N 1
ATOM 844 C CA . ALA A 1 104 ? 1.437 80.378 47.583 1.00 18.30 106 ALA A CA 1
ATOM 845 C C . ALA A 1 104 ? 1.521 81.105 46.245 1.00 19.51 106 ALA A C 1
ATOM 846 O O . ALA A 1 104 ? 1.534 80.479 45.180 1.00 19.34 106 ALA A O 1
ATOM 848 N N . ALA A 1 105 ? 1.588 82.430 46.313 1.00 19.89 107 ALA A N 1
ATOM 849 C CA . ALA A 1 105 ? 1.694 83.266 45.126 1.00 21.91 107 ALA A CA 1
ATOM 850 C C . ALA A 1 105 ? 2.637 84.433 45.423 1.00 23.97 107 ALA A C 1
ATOM 851 O O . ALA A 1 105 ? 2.525 85.080 46.465 1.00 23.95 107 ALA A O 1
ATOM 853 N N . THR A 1 106 ? 3.571 84.679 44.511 1.00 25.50 108 THR A N 1
ATOM 854 C CA . THR A 1 106 ? 4.541 85.764 44.642 1.00 27.80 108 THR A CA 1
ATOM 855 C C . THR A 1 106 ? 4.166 86.905 43.692 1.00 29.26 108 THR A C 1
ATOM 856 O O . THR A 1 106 ? 3.376 87.782 44.039 1.00 31.09 108 THR A O 1
ATOM 860 N N . ALA A 1 117 ? -2.892 88.760 45.687 1.00 33.23 119 ALA A N 1
ATOM 861 C CA . ALA A 1 117 ? -3.899 89.732 45.275 1.00 34.73 119 ALA A CA 1
ATOM 862 C C . ALA A 1 117 ? -4.583 89.200 44.017 1.00 34.76 119 ALA A C 1
ATOM 863 O O . ALA A 1 117 ? -5.470 88.339 44.075 1.00 35.30 119 ALA A O 1
ATOM 865 N N . TRP A 1 118 ? -4.163 89.725 42.877 1.00 35.02 120 TRP A N 1
ATOM 866 C CA . TRP A 1 118 ? -4.684 89.286 41.597 1.00 34.68 120 TRP A CA 1
ATOM 867 C C . TRP A 1 118 ? -3.744 88.165 41.149 1.00 33.80 120 TRP A C 1
ATOM 868 O O . TRP A 1 118 ? -3.800 87.689 40.011 1.00 32.74 120 TRP A O 1
ATOM 879 N N . SER A 1 119 ? -2.875 87.756 42.075 1.00 31.50 121 SER A N 1
ATOM 880 C CA . SER A 1 119 ? -1.906 86.691 41.840 1.00 29.35 121 SER A CA 1
ATOM 881 C C . SER A 1 119 ? -2.498 85.399 42.358 1.00 27.32 121 SER A C 1
ATOM 882 O O . SER A 1 119 ? -2.370 84.338 41.742 1.00 27.79 121 SER A O 1
ATOM 885 N N . VAL A 1 120 ? -3.143 85.496 43.512 1.00 25.04 122 VAL A N 1
ATOM 886 C CA . VAL A 1 120 ? -3.768 84.344 44.133 1.00 23.69 122 VAL A CA 1
ATOM 887 C C . VAL A 1 120 ? -4.860 83.784 43.232 1.00 21.86 122 VAL A C 1
ATOM 888 O O . VAL A 1 120 ? -4.966 82.570 43.045 1.00 20.74 122 VAL A O 1
ATOM 892 N N . ARG A 1 121 ? -5.656 84.675 42.652 1.00 19.78 123 ARG A N 1
ATOM 893 C CA . ARG A 1 121 ? -6.764 84.247 41.806 1.00 19.75 123 ARG A CA 1
ATOM 894 C C . ARG A 1 121 ? -6.429 83.233 40.712 1.00 18.10 123 ARG A C 1
ATOM 895 O O . ARG A 1 121 ? -7.044 82.169 40.651 1.00 16.69 123 ARG A O 1
ATOM 903 N N . PRO A 1 122 ? -5.459 83.542 39.835 1.00 17.20 124 PRO A N 1
ATOM 904 C CA . PRO A 1 122 ? -5.120 82.586 38.773 1.00 17.30 124 PRO A CA 1
ATOM 905 C C . PRO A 1 122 ? -4.637 81.239 39.312 1.00 16.49 124 PRO A C 1
ATOM 906 O O . PRO A 1 122 ? -4.963 80.187 38.758 1.00 15.08 124 PRO A O 1
ATOM 910 N N . MET A 1 123 ? -3.876 81.275 40.402 1.00 16.53 125 MET A N 1
ATOM 911 C CA . MET A 1 123 ? -3.379 80.048 41.010 1.00 16.77 125 MET A CA 1
ATOM 912 C C . MET A 1 123 ? -4.554 79.212 41.514 1.00 16.70 125 MET A C 1
ATOM 913 O O . MET A 1 123 ? -4.598 78.002 41.320 1.00 16.40 125 MET A O 1
ATOM 918 N N . LEU A 1 124 ? -5.510 79.868 42.159 1.00 17.08 126 LEU A N 1
ATOM 919 C CA . LEU A 1 124 ? -6.677 79.173 42.678 1.00 17.30 126 LEU A CA 1
ATOM 920 C C . LEU A 1 124 ? -7.527 78.619 41.538 1.00 17.56 126 LEU A C 1
ATOM 921 O O . LEU A 1 124 ? -7.990 77.476 41.596 1.00 18.72 126 LEU A O 1
ATOM 926 N N . ALA A 1 125 ? -7.727 79.427 40.501 1.00 16.67 127 ALA A N 1
ATOM 927 C CA . ALA A 1 125 ? -8.530 79.004 39.355 1.00 15.70 127 ALA A CA 1
ATOM 928 C C . ALA A 1 125 ? -7.998 77.716 38.739 1.00 15.91 127 ALA A C 1
ATOM 929 O O . ALA A 1 125 ? -8.764 76.809 38.419 1.00 14.26 127 ALA A O 1
ATOM 931 N N . ALA A 1 126 ? -6.680 77.643 38.575 1.00 15.59 128 ALA A N 1
ATOM 932 C CA . ALA A 1 126 ? -6.042 76.463 37.994 1.00 15.80 128 ALA A CA 1
ATOM 933 C C . ALA A 1 126 ? -6.282 75.244 38.875 1.00 16.38 128 ALA A C 1
ATOM 934 O O . ALA A 1 126 ? -6.653 74.179 38.390 1.00 17.40 128 ALA A O 1
ATOM 936 N N . ALA A 1 127 ? -6.065 75.407 40.176 1.00 16.50 129 ALA A N 1
ATOM 937 C CA . ALA A 1 127 ? -6.267 74.320 41.125 1.00 15.94 129 ALA A CA 1
ATOM 938 C C . ALA A 1 127 ? -7.709 73.824 41.079 1.00 16.15 129 ALA A C 1
ATOM 939 O O . ALA A 1 127 ? -7.961 72.628 40.929 1.00 17.29 129 ALA A O 1
ATOM 941 N N . VAL A 1 128 ? -8.657 74.745 41.210 1.00 14.99 130 VAL A N 1
ATOM 942 C CA . VAL A 1 128 ? -10.068 74.372 41.180 1.00 15.43 130 VAL A CA 1
ATOM 943 C C . VAL A 1 128 ? -10.432 73.630 39.897 1.00 16.26 130 VAL A C 1
ATOM 944 O O . VAL A 1 128 ? -11.021 72.554 39.941 1.00 16.67 130 VAL A O 1
ATOM 948 N N . GLU A 1 129 ? -10.065 74.211 38.762 1.00 17.50 131 GLU A N 1
ATOM 949 C CA . GLU A 1 129 ? -10.339 73.628 37.456 1.00 19.49 131 GLU A CA 1
ATOM 950 C C . G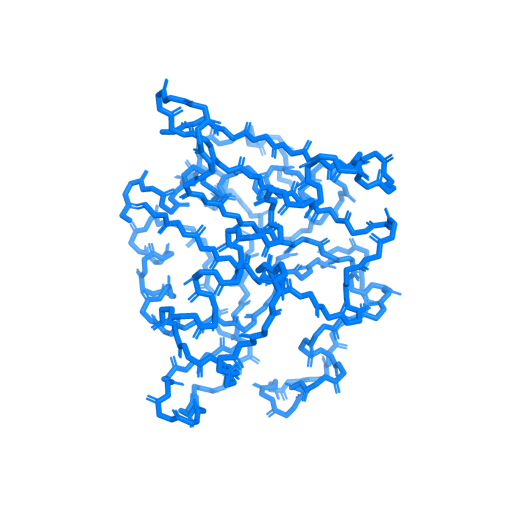LU A 1 129 ? -9.835 72.189 37.398 1.00 19.56 131 GLU A C 1
ATOM 951 O O . GLU A 1 129 ? -10.575 71.270 37.033 1.00 18.56 131 GLU A O 1
ATOM 957 N N . CYS A 1 130 ? -8.574 71.999 37.770 1.00 18.26 132 CYS A N 1
ATOM 958 C CA . CYS A 1 130 ? -7.974 70.671 37.764 1.00 19.37 132 CYS A CA 1
ATOM 959 C C . CYS A 1 130 ? -8.734 69.694 38.663 1.00 19.78 132 CYS A C 1
ATOM 960 O O . CYS A 1 130 ? -9.143 68.620 38.222 1.00 20.83 132 CYS A O 1
ATOM 963 N N . ALA A 1 131 ? -8.932 70.077 39.920 1.00 18.95 133 ALA A N 1
ATOM 964 C CA . ALA A 1 131 ? -9.631 69.228 40.879 1.00 20.07 133 ALA A CA 1
ATOM 965 C C . ALA A 1 131 ? -11.025 68.858 40.398 1.00 21.07 133 ALA A C 1
ATOM 966 O O . ALA A 1 131 ? -11.457 67.713 40.544 1.00 20.70 133 ALA A O 1
ATOM 968 N N . ALA A 1 132 ? -11.728 69.831 39.829 1.00 21.17 134 ALA A N 1
ATOM 969 C CA . ALA A 1 132 ? -13.078 69.600 39.335 1.00 22.78 134 ALA A CA 1
ATOM 970 C C . ALA A 1 132 ? -13.064 68.558 38.220 1.00 24.66 134 ALA A C 1
ATOM 971 O O . ALA A 1 132 ? -13.870 67.625 38.224 1.00 25.55 134 ALA A O 1
ATOM 973 N N . ARG A 1 133 ? -12.145 68.717 37.271 1.00 25.11 135 ARG A N 1
ATOM 974 C CA . ARG A 1 133 ? -12.028 67.784 36.157 1.00 27.83 135 ARG A CA 1
ATOM 975 C C . ARG A 1 133 ? -11.711 66.373 36.631 1.00 28.05 135 ARG A C 1
ATOM 976 O O . ARG A 1 133 ? -11.934 65.405 35.908 1.00 28.94 135 ARG A O 1
ATOM 984 N N . ARG A 1 134 ? -11.195 66.266 37.849 1.00 27.38 136 ARG A N 1
ATOM 985 C CA . ARG A 1 134 ? -10.849 64.980 38.436 1.00 26.66 136 ARG A CA 1
ATOM 986 C C . ARG A 1 134 ? -11.993 64.450 39.291 1.00 26.42 136 ARG A C 1
ATOM 987 O O . ARG A 1 134 ? -11.841 63.445 39.991 1.00 26.29 136 ARG A O 1
ATOM 995 N N . GLY A 1 135 ? -13.130 65.143 39.244 1.00 24.46 137 GLY A N 1
ATOM 996 C CA . GLY A 1 135 ? -14.296 64.714 39.995 1.00 22.99 137 GLY A CA 1
ATOM 997 C C . GLY A 1 135 ? -14.532 65.344 41.357 1.00 21.37 137 GLY A C 1
ATOM 998 O O . GLY A 1 135 ? -15.483 64.978 42.042 1.00 20.44 137 GLY A O 1
ATOM 999 N N . ALA A 1 136 ? -13.687 66.285 41.762 1.00 19.93 138 ALA A N 1
ATOM 1000 C CA . ALA A 1 136 ? -13.857 66.920 43.061 1.00 19.66 138 ALA A CA 1
ATOM 1001 C C . ALA A 1 136 ? -15.012 67.917 43.064 1.00 20.37 138 ALA A C 1
ATOM 1002 O O . ALA A 1 136 ? -15.216 68.653 42.092 1.00 20.09 138 ALA A O 1
ATOM 1004 N N . ARG A 1 137 ? -15.765 67.932 44.160 1.00 18.74 139 ARG A N 1
ATOM 1005 C CA . ARG A 1 137 ? -16.885 68.853 44.319 1.00 19.17 139 ARG A CA 1
ATOM 1006 C C . ARG A 1 137 ? -16.548 69.866 45.414 1.00 18.78 139 ARG A C 1
ATOM 1007 O O . ARG A 1 137 ? -17.234 70.874 45.581 1.00 17.28 139 ARG A O 1
ATOM 1015 N N . GLN A 1 138 ? -15.475 69.585 46.148 1.00 16.99 140 GLN A N 1
ATOM 1016 C CA . GLN A 1 138 ? -15.002 70.462 47.215 1.00 15.15 140 GLN A CA 1
ATOM 1017 C C . GLN A 1 138 ? -13.501 70.320 47.426 1.00 15.65 140 GLN A C 1
ATOM 1018 O O . GLN A 1 138 ? -12.907 69.280 47.123 1.00 13.70 140 GLN A O 1
ATOM 1024 N N . LEU A 1 139 ? -12.900 71.387 47.942 1.00 15.10 141 LEU A N 1
ATOM 1025 C CA . LEU A 1 139 ? -11.490 71.394 48.285 1.00 14.25 141 LEU A CA 1
ATOM 1026 C C . LEU A 1 139 ? -11.466 71.654 49.787 1.00 14.16 141 LEU A C 1
ATOM 1027 O O . LEU A 1 139 ? -12.346 72.337 50.322 1.00 11.64 141 LEU A O 1
ATOM 1032 N N . ILE A 1 140 ? -10.471 71.094 50.464 1.00 14.93 142 ILE A N 1
ATOM 1033 C CA . ILE A 1 140 ? -10.321 71.291 51.896 1.00 13.27 142 ILE A CA 1
ATOM 1034 C C . ILE A 1 140 ? -8.840 71.464 52.197 1.00 15.11 142 ILE A C 1
ATOM 1035 O O . ILE A 1 140 ? -7.993 70.947 51.474 1.00 15.12 142 ILE A O 1
ATOM 1040 N N . GLY A 1 141 ? -8.522 72.211 53.248 1.00 15.72 143 GLY A N 1
ATOM 1041 C CA . GLY A 1 141 ? -7.127 72.414 53.586 1.00 17.69 143 GLY A CA 1
ATOM 1042 C C . GLY A 1 141 ? -6.896 73.487 54.630 1.00 19.80 143 GLY A C 1
ATOM 1043 O O . GLY A 1 141 ? -7.728 74.373 54.832 1.00 20.70 143 GLY A O 1
ATOM 1044 N N . VAL A 1 142 ? -5.758 73.400 55.305 1.00 19.30 144 VAL A N 1
ATOM 1045 C CA . VAL A 1 142 ? -5.418 74.376 56.322 1.00 20.15 144 VAL A CA 1
ATOM 1046 C C . VAL A 1 142 ? -4.939 75.617 55.598 1.00 20.38 144 VAL A C 1
ATOM 1047 O O . VAL A 1 142 ? -4.019 75.555 54.775 1.00 21.18 144 VAL A O 1
ATOM 1051 N N . THR A 1 143 ? -5.560 76.746 55.897 1.00 20.47 145 THR A N 1
ATOM 1052 C CA . THR A 1 143 ? -5.182 77.983 55.235 1.00 22.11 145 THR A CA 1
ATOM 1053 C C . THR A 1 143 ? -4.967 79.099 56.239 1.00 21.59 145 THR A C 1
ATOM 1054 O O . THR A 1 143 ? -5.665 79.175 57.249 1.00 20.79 145 THR A O 1
ATOM 1058 N N . PHE A 1 144 ? -3.989 79.955 55.963 1.00 20.86 146 PHE A N 1
ATOM 1059 C CA . PHE A 1 144 ? -3.725 81.095 56.827 1.00 21.58 146 PHE A CA 1
ATOM 1060 C C . PHE A 1 144 ? -5.013 81.917 56.748 1.00 21.29 146 PHE A C 1
ATOM 1061 O O . PHE A 1 144 ? -5.637 81.978 55.690 1.00 20.31 146 PHE A O 1
ATOM 1069 N N . CYS A 1 145 ? -5.428 82.531 57.848 1.00 20.32 147 CYS A N 1
ATOM 1070 C CA . CYS A 1 145 ? -6.651 83.318 57.797 1.00 21.36 147 CYS A CA 1
ATOM 1071 C C . CYS A 1 145 ? -6.500 84.483 56.822 1.00 21.16 147 CYS A C 1
ATOM 1072 O O . CYS A 1 145 ? -7.467 84.911 56.208 1.00 21.53 147 CYS A O 1
ATOM 1075 N N . SER A 1 146 ? -5.282 84.987 56.663 1.00 20.57 148 SER A N 1
ATOM 1076 C CA . SER A 1 146 ? -5.061 86.091 55.736 1.00 19.45 148 SER A CA 1
ATOM 1077 C C . SER A 1 146 ? -5.375 85.633 54.312 1.00 19.11 148 SER A C 1
ATOM 1078 O O . SER A 1 146 ? -5.881 86.404 53.497 1.00 18.28 148 SER A O 1
ATOM 1081 N N . MET A 1 147 ? -5.070 84.372 54.021 1.00 17.91 149 MET A N 1
ATOM 1082 C CA . MET A 1 147 ? -5.337 83.797 52.705 1.00 18.42 149 MET A CA 1
ATOM 1083 C C . MET A 1 147 ? -6.842 83.558 52.593 1.00 17.83 149 MET A C 1
ATOM 1084 O O . MET A 1 147 ? -7.433 83.734 51.531 1.00 16.33 149 MET A O 1
ATOM 1089 N N . GLU A 1 148 ? -7.452 83.159 53.705 1.00 18.47 150 GLU A N 1
ATOM 1090 C CA . GLU A 1 148 ? -8.893 82.920 53.751 1.00 19.16 150 GLU A CA 1
ATOM 1091 C C . GLU A 1 148 ? -9.620 84.202 53.369 1.00 20.37 150 GLU A C 1
ATOM 1092 O O . GLU A 1 148 ? -10.635 84.169 52.677 1.00 20.35 150 GLU A O 1
ATOM 1098 N N . ARG A 1 149 ? -9.099 85.331 53.839 1.00 20.32 151 ARG A N 1
ATOM 1099 C CA . ARG A 1 149 ? -9.702 86.615 53.545 1.00 21.23 151 ARG A CA 1
ATOM 1100 C C . ARG A 1 149 ? -9.588 86.957 52.064 1.00 21.58 151 ARG A C 1
ATOM 1101 O O . ARG A 1 149 ? -10.491 87.571 51.503 1.00 20.61 151 ARG A O 1
ATOM 1109 N N . MET A 1 150 ? -8.490 86.561 51.424 1.00 21.50 152 MET A N 1
ATOM 1110 C CA . MET A 1 150 ? -8.339 86.835 49.998 1.00 21.90 152 MET A CA 1
ATOM 1111 C C . MET A 1 150 ? -9.314 85.982 49.197 1.00 20.75 152 MET A C 1
ATOM 1112 O O . MET A 1 150 ? -9.847 86.432 48.179 1.00 19.79 152 MET A O 1
ATOM 1117 N N . PHE A 1 151 ? -9.543 84.751 49.653 1.00 19.55 153 PHE A N 1
ATOM 1118 C CA . PHE A 1 151 ? -10.483 83.860 48.984 1.00 19.27 153 PHE A CA 1
ATOM 1119 C C . PHE A 1 151 ? -11.859 84.515 49.037 1.00 19.38 153 PHE A C 1
ATOM 1120 O O . PHE A 1 151 ? -12.589 84.528 48.051 1.00 19.67 153 PHE A O 1
ATOM 1128 N N . ARG A 1 152 ? -12.208 85.057 50.198 1.00 18.20 154 ARG A N 1
ATOM 1129 C CA . ARG A 1 152 ? -13.495 85.723 50.365 1.00 20.32 154 ARG A CA 1
ATOM 1130 C C . ARG A 1 152 ? -13.594 86.902 49.407 1.00 20.22 154 ARG A C 1
ATOM 1131 O O . ARG A 1 152 ? -14.603 87.075 48.730 1.00 19.84 154 ARG A O 1
ATOM 1139 N N . ARG A 1 153 ? -12.537 87.702 49.338 1.00 20.70 155 ARG A N 1
ATOM 1140 C CA . ARG A 1 153 ? -12.525 88.860 48.455 1.00 21.68 155 ARG A CA 1
ATOM 1141 C C . ARG A 1 153 ? -12.629 88.445 46.985 1.00 21.18 155 ARG A C 1
ATOM 1142 O O . ARG A 1 153 ? -13.298 89.106 46.191 1.00 19.50 155 ARG A O 1
ATOM 1150 N N . ILE A 1 154 ? -11.961 87.353 46.625 1.00 19.37 156 ILE A N 1
ATOM 1151 C CA . ILE A 1 154 ? -11.999 86.861 45.251 1.00 19.68 156 ILE A CA 1
ATOM 1152 C C . ILE A 1 154 ? -13.415 86.420 44.887 1.00 18.35 156 ILE A C 1
ATOM 1153 O O . ILE A 1 154 ? -13.794 86.434 43.717 1.00 19.47 156 ILE A O 1
ATOM 1158 N N . GLY A 1 155 ? -14.192 86.013 45.885 1.00 17.90 157 GLY A N 1
ATOM 1159 C CA . GLY A 1 155 ? -15.567 85.625 45.620 1.00 16.81 157 GLY A CA 1
ATOM 1160 C C . GLY A 1 155 ? -15.928 84.157 45.628 1.00 16.23 157 GLY A C 1
ATOM 1161 O O . GLY A 1 155 ? -17.098 83.813 45.447 1.00 16.62 157 GLY A O 1
ATOM 1162 N N . VAL A 1 156 ? -14.947 83.285 45.834 1.00 15.89 158 VAL A N 1
ATOM 1163 C CA . VAL A 1 156 ? -15.222 81.852 45.852 1.00 14.77 158 VAL A CA 1
ATOM 1164 C C . VAL A 1 156 ? -16.058 81.510 47.072 1.00 14.56 158 VAL A C 1
ATOM 1165 O O . VAL A 1 156 ? -16.111 82.282 48.018 1.00 16.56 158 VAL A O 1
ATOM 1169 N N . HIS A 1 157 ? -16.720 80.358 47.049 1.00 14.30 159 HIS A N 1
ATOM 1170 C CA . HIS A 1 157 ? -17.528 79.961 48.185 1.00 14.92 159 HIS A CA 1
ATOM 1171 C C . HIS A 1 157 ? -16.666 79.185 49.159 1.00 15.04 159 HIS A C 1
ATOM 1172 O O . HIS A 1 157 ? -16.547 77.963 49.080 1.00 15.33 159 HIS A O 1
ATOM 1179 N N . ALA A 1 158 ? -16.056 79.916 50.078 1.00 15.46 160 ALA A N 1
ATOM 1180 C CA . ALA A 1 158 ? -15.212 79.313 51.088 1.00 14.59 160 ALA A CA 1
ATOM 1181 C C . ALA A 1 158 ? -15.929 79.369 52.434 1.00 15.85 160 ALA A C 1
ATOM 1182 O O . ALA A 1 158 ? -16.620 80.344 52.741 1.00 15.58 160 ALA A O 1
ATOM 1184 N N . HIS A 1 159 ? -15.777 78.315 53.225 1.00 14.65 161 HIS A N 1
ATOM 1185 C CA . HIS A 1 159 ? -16.375 78.259 54.551 1.00 14.79 161 HIS A CA 1
ATOM 1186 C C . HIS A 1 159 ? -15.503 77.393 55.450 1.00 15.05 161 HIS A C 1
ATOM 1187 O O . HIS A 1 159 ? -14.80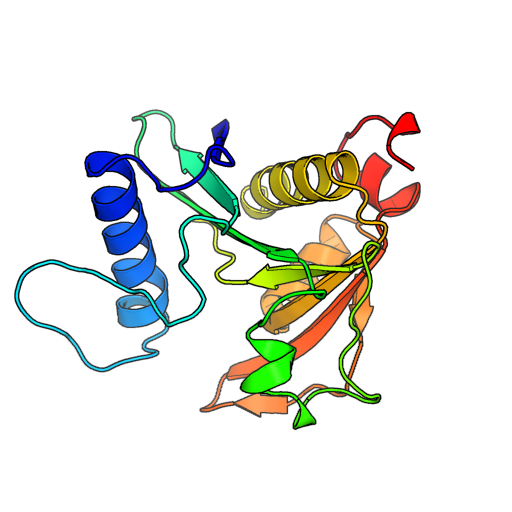3 76.495 54.985 1.00 15.26 161 HIS A O 1
ATOM 1194 N N . ARG A 1 160 ? -15.548 77.672 56.743 1.00 14.96 162 ARG A N 1
ATOM 1195 C CA . ARG A 1 160 ? -14.718 76.962 57.702 1.00 15.65 162 ARG A CA 1
ATOM 1196 C C . ARG A 1 160 ? -15.091 75.520 58.022 1.00 15.01 162 ARG A C 1
ATOM 1197 O O . ARG A 1 160 ? -16.271 75.170 58.127 1.00 14.03 162 ARG A O 1
ATOM 1205 N N . ALA A 1 161 ? -14.063 74.687 58.165 1.00 13.82 163 ALA A N 1
ATOM 1206 C CA . ALA A 1 161 ? -14.235 73.273 58.498 1.00 15.19 163 ALA A CA 1
ATOM 1207 C C . ALA A 1 161 ? -13.877 73.073 59.970 1.00 15.59 163 ALA A C 1
ATOM 1208 O O . ALA A 1 161 ? -14.016 71.977 60.511 1.00 16.72 163 ALA A O 1
ATOM 1210 N N . GLY A 1 162 ? -13.418 74.150 60.605 1.00 17.21 164 GLY A N 1
ATOM 1211 C CA . GLY A 1 162 ? -13.044 74.111 62.012 1.00 16.96 164 GLY A CA 1
ATOM 1212 C C . GLY A 1 162 ? -12.824 75.512 62.565 1.00 16.10 164 GLY A C 1
ATOM 1213 O O . GLY A 1 162 ? -12.856 76.492 61.820 1.00 15.31 164 GLY A O 1
ATOM 1214 N N . ALA A 1 163 ? -12.602 75.615 63.872 1.00 15.53 165 ALA A N 1
ATOM 1215 C CA . ALA A 1 163 ? -12.378 76.912 64.499 1.00 16.65 165 ALA A CA 1
ATOM 1216 C C . ALA A 1 163 ? -10.941 77.348 64.250 1.00 15.50 165 ALA A C 1
ATOM 1217 O O . ALA A 1 163 ? -10.044 76.516 64.174 1.00 16.09 165 ALA A O 1
ATOM 1219 N N . PRO A 1 164 ? -10.706 78.662 64.111 1.00 15.43 16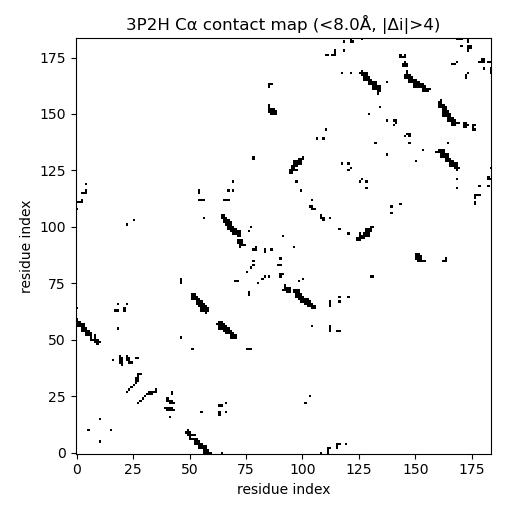6 PRO A N 1
ATOM 1220 C CA . PRO A 1 164 ? -9.353 79.167 63.871 1.00 15.52 166 PRO A CA 1
ATOM 1221 C C . PRO A 1 164 ? -8.428 78.969 65.068 1.00 16.93 166 PRO A C 1
ATOM 1222 O O . PRO A 1 164 ? -8.863 78.974 66.216 1.00 16.08 166 PRO A O 1
ATOM 1226 N N . VAL A 1 165 ? -7.147 78.788 64.780 1.00 16.64 167 VAL A N 1
ATOM 1227 C CA . VAL A 1 165 ? -6.146 78.571 65.812 1.00 17.31 167 VAL A CA 1
ATOM 1228 C C . VAL A 1 165 ? -4.840 79.191 65.334 1.00 18.16 167 VAL A C 1
ATOM 1229 O O . VAL A 1 165 ? -4.586 79.273 64.132 1.00 17.99 167 VAL A O 1
ATOM 1233 N N . SER A 1 166 ? -4.026 79.650 66.274 1.00 17.61 168 SER A N 1
ATOM 1234 C CA . SER A 1 166 ? -2.748 80.250 65.929 1.00 19.47 168 SER A CA 1
ATOM 1235 C C . SER A 1 166 ? -1.665 79.207 66.192 1.00 19.99 168 SER A C 1
ATOM 1236 O O . SER A 1 166 ? -1.449 78.798 67.334 1.00 19.01 168 SER A O 1
ATOM 1239 N N . ILE A 1 167 ? -1.003 78.764 65.126 1.00 20.57 169 ILE A N 1
ATOM 1240 C CA . ILE A 1 167 ? 0.049 77.760 65.245 1.00 22.10 169 ILE A CA 1
ATOM 1241 C C . ILE A 1 167 ? 1.421 78.408 65.111 1.00 22.88 169 ILE A C 1
ATOM 1242 O O . ILE A 1 167 ? 1.767 78.940 64.055 1.00 22.71 169 ILE A O 1
ATOM 1247 N N . ASP A 1 168 ? 2.198 78.348 66.190 1.00 23.03 170 ASP A N 1
ATOM 1248 C CA . ASP A 1 168 ? 3.526 78.945 66.222 1.00 23.83 170 ASP A CA 1
ATOM 1249 C C . ASP A 1 168 ? 3.421 80.396 65.805 1.00 23.23 170 ASP A C 1
ATOM 1250 O O . ASP A 1 168 ? 4.232 80.885 65.022 1.00 23.80 170 ASP A O 1
ATOM 1255 N N . GLY A 1 169 ? 2.392 81.069 66.311 1.00 22.20 171 GLY A N 1
ATOM 1256 C CA . GLY A 1 169 ? 2.192 82.473 66.004 1.00 22.40 171 GLY A CA 1
ATOM 1257 C C . GLY A 1 169 ? 1.492 82.819 64.702 1.00 23.58 171 GLY A C 1
ATOM 1258 O O . GLY A 1 169 ? 1.355 84.000 64.389 1.00 24.12 171 GLY A O 1
ATOM 1259 N N . ARG A 1 170 ? 1.047 81.822 63.938 1.00 23.36 172 ARG A N 1
ATOM 1260 C CA . ARG A 1 170 ? 0.358 82.090 62.668 1.00 24.25 172 ARG A CA 1
ATOM 1261 C C . ARG A 1 170 ? -1.100 81.642 62.700 1.00 22.91 172 ARG A C 1
ATOM 1262 O O . ARG A 1 170 ? -1.386 80.452 62.817 1.00 21.26 172 ARG A O 1
ATOM 1270 N N . MET A 1 171 ? -2.019 82.596 62.583 1.00 21.92 173 MET A N 1
ATOM 1271 C CA . MET A 1 171 ? -3.445 82.284 62.612 1.00 21.83 173 MET A CA 1
ATOM 1272 C C . MET A 1 171 ? -3.859 81.531 61.356 1.00 20.19 173 MET A C 1
ATOM 1273 O O . MET A 1 171 ? -3.672 82.021 60.242 1.00 20.05 173 MET A O 1
ATOM 1278 N N . VAL A 1 172 ? -4.416 80.338 61.543 1.00 18.36 174 VAL A N 1
ATOM 1279 C CA . VAL A 1 172 ? -4.864 79.505 60.433 1.00 18.04 174 VAL A CA 1
ATOM 1280 C C . VAL A 1 172 ? -6.205 78.859 60.758 1.00 17.50 174 VAL A C 1
ATOM 1281 O O . VAL A 1 172 ? -6.676 78.905 61.899 1.00 18.41 174 VAL A O 1
ATOM 1285 N N . VAL A 1 173 ? -6.815 78.251 59.750 1.00 15.54 175 VAL A N 1
ATOM 1286 C CA . VAL A 1 173 ? -8.094 77.598 59.936 1.00 15.20 175 VAL A CA 1
ATOM 1287 C C . VAL A 1 173 ? -8.318 76.558 58.853 1.00 15.53 175 VAL A C 1
ATOM 1288 O O . VAL A 1 173 ? -7.869 76.727 57.722 1.00 16.27 175 VAL A O 1
ATOM 1292 N N . ALA A 1 174 ? -8.987 75.465 59.205 1.00 16.54 176 ALA A N 1
ATOM 1293 C CA . ALA A 1 174 ? -9.285 74.430 58.225 1.00 16.32 176 ALA A CA 1
ATOM 1294 C C . ALA A 1 174 ? -10.355 75.080 57.355 1.00 16.34 176 ALA A C 1
ATOM 1295 O O . ALA A 1 174 ? -11.356 75.579 57.869 1.00 15.83 176 ALA A O 1
ATOM 1297 N N . CYS A 1 175 ? -10.151 75.072 56.044 1.00 17.81 177 CYS A N 1
ATOM 1298 C CA . CYS A 1 175 ? -11.083 75.741 55.144 1.00 17.97 177 CYS A CA 1
ATOM 1299 C C . CYS A 1 175 ? -11.623 74.899 53.995 1.00 18.15 177 CYS A C 1
ATOM 1300 O O . CYS A 1 175 ? -10.888 74.129 53.368 1.00 17.94 177 CYS A O 1
ATOM 1303 N N . TRP A 1 176 ? -12.922 75.048 53.744 1.00 16.27 178 TRP A N 1
ATOM 1304 C CA . TRP A 1 176 ? -13.600 74.366 52.651 1.00 15.73 178 TRP A CA 1
ATOM 1305 C C . TRP A 1 176 ? -13.756 75.372 51.515 1.00 15.98 178 TRP A C 1
ATOM 1306 O O . TRP A 1 176 ? -13.853 76.576 51.752 1.00 17.07 178 TRP A O 1
ATOM 1317 N N . ILE A 1 177 ? -13.783 74.871 50.289 1.00 16.55 179 ILE A N 1
ATOM 1318 C CA . ILE A 1 177 ? -14.048 75.694 49.116 1.00 15.57 179 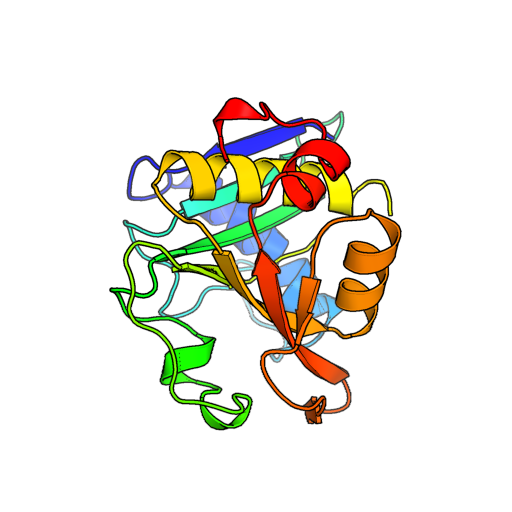ILE A CA 1
ATOM 1319 C C . ILE A 1 177 ? -15.001 74.826 48.297 1.00 17.00 179 ILE A C 1
ATOM 1320 O O . ILE A 1 177 ? -14.604 73.766 47.803 1.00 16.75 179 ILE A O 1
ATOM 1325 N N . ASP A 1 178 ? -16.259 75.247 48.186 1.00 16.07 180 ASP A N 1
ATOM 1326 C CA . ASP A 1 178 ? -17.238 74.486 47.416 1.00 15.87 180 ASP A CA 1
ATOM 1327 C C . ASP A 1 178 ? -17.073 74.780 45.938 1.00 15.50 180 ASP A C 1
ATOM 1328 O O . ASP A 1 178 ? -17.100 75.937 45.528 1.00 15.50 180 ASP A O 1
ATOM 1333 N N . ILE A 1 179 ? -16.894 73.736 45.140 1.00 14.83 181 ILE A N 1
ATOM 1334 C CA . ILE A 1 179 ? -16.761 73.926 43.704 1.00 14.57 181 ILE A CA 1
ATOM 1335 C C . ILE A 1 179 ? -18.181 73.997 43.141 1.00 16.73 181 ILE A C 1
ATOM 1336 O O . ILE A 1 179 ? -18.669 73.066 42.504 1.00 17.68 181 ILE A O 1
ATOM 1341 N N . ASP A 1 180 ? -18.847 75.115 43.412 1.00 16.85 182 ASP A N 1
ATOM 1342 C CA . ASP A 1 180 ? -20.208 75.325 42.954 1.00 16.79 182 ASP A CA 1
ATOM 1343 C C . ASP A 1 180 ? -20.264 76.478 41.952 1.00 17.60 182 ASP A C 1
ATOM 1344 O O . ASP A 1 180 ? -19.230 77.025 41.560 1.00 14.14 182 ASP A O 1
ATOM 1349 N N . ALA A 1 181 ? -21.476 76.852 41.549 1.00 17.69 183 ALA A N 1
ATOM 1350 C CA . ALA A 1 181 ? -21.658 77.929 40.581 1.00 17.41 183 ALA A CA 1
ATOM 1351 C C . ALA A 1 181 ? -20.934 79.214 40.987 1.00 16.81 183 ALA A C 1
ATOM 1352 O O . ALA A 1 181 ? -20.293 79.858 40.161 1.00 16.74 183 ALA A O 1
ATOM 1354 N N . GLN A 1 182 ? -21.031 79.579 42.261 1.00 16.21 184 GLN A N 1
ATOM 1355 C CA . GLN A 1 182 ? -20.391 80.789 42.765 1.00 15.50 184 GLN A CA 1
ATOM 1356 C C . GLN A 1 182 ? -18.874 80.758 42.602 1.00 15.49 184 GLN A C 1
ATOM 1357 O O . GLN A 1 182 ? -18.273 81.699 42.084 1.00 15.88 184 GLN A O 1
ATOM 1363 N N . THR A 1 183 ? -18.261 79.680 43.078 1.00 15.79 185 THR A N 1
ATOM 1364 C CA . THR A 1 183 ? -16.814 79.519 42.999 1.00 15.75 185 THR A CA 1
ATOM 1365 C C . THR A 1 183 ? -16.336 79.512 41.553 1.00 16.28 185 THR A C 1
ATOM 1366 O O . THR A 1 183 ? -15.371 80.191 41.208 1.00 18.51 185 THR A O 1
ATOM 1370 N N . LEU A 1 184 ? -17.015 78.745 40.709 1.00 16.01 186 LEU A N 1
ATOM 1371 C CA . LEU A 1 184 ? -16.648 78.665 39.301 1.00 16.08 186 LEU A CA 1
ATOM 1372 C C . LEU A 1 184 ? -16.753 80.038 38.631 1.00 16.73 186 LEU A C 1
ATOM 1373 O O . LEU A 1 184 ? -15.833 80.473 37.940 1.00 16.08 186 LEU A O 1
ATOM 1378 N N . ALA A 1 185 ? -17.873 80.725 38.841 1.00 16.83 187 ALA A N 1
ATOM 1379 C CA . ALA A 1 185 ? -18.069 82.044 38.246 1.00 16.67 187 ALA A CA 1
ATOM 1380 C C . ALA A 1 185 ? -17.013 83.028 38.729 1.00 16.57 187 ALA A C 1
ATOM 1381 O O . ALA A 1 185 ? -16.455 83.785 37.941 1.00 17.07 187 ALA A O 1
ATOM 1383 N N . ALA A 1 186 ? -16.737 83.021 40.029 1.00 16.31 188 ALA A N 1
ATOM 1384 C CA . ALA A 1 186 ? -15.745 83.930 40.593 1.00 17.35 188 ALA A CA 1
ATOM 1385 C C . ALA A 1 186 ? -14.353 83.715 39.998 1.00 18.07 188 ALA A C 1
ATOM 1386 O O . ALA A 1 186 ? -13.539 84.638 39.960 1.00 18.64 188 ALA A O 1
ATOM 1388 N N . LEU A 1 187 ? -14.088 82.497 39.535 1.00 17.10 189 LEU A N 1
ATOM 1389 C CA . LEU A 1 187 ? -12.788 82.155 38.966 1.00 18.05 189 LEU A CA 1
ATOM 1390 C C . LEU A 1 187 ? -12.785 82.137 37.439 1.00 19.23 189 LEU A C 1
ATOM 1391 O O . LEU A 1 187 ? -11.778 81.795 36.829 1.00 18.18 189 LEU A O 1
ATOM 1396 N N . ASP A 1 188 ? -13.915 82.498 36.833 1.00 20.49 190 ASP A N 1
ATOM 1397 C CA . ASP A 1 188 ? -14.041 82.524 35.377 1.00 21.07 190 ASP A CA 1
ATOM 1398 C C . ASP A 1 188 ? -13.849 81.158 34.741 1.00 20.62 190 ASP A C 1
ATOM 1399 O O . ASP A 1 188 ? -13.249 81.037 33.675 1.00 20.48 190 ASP A O 1
ATOM 1404 N N . LEU A 1 189 ? -14.368 80.131 35.397 1.00 19.98 191 LEU A N 1
ATOM 1405 C CA . LEU A 1 189 ? -14.256 78.773 34.894 1.00 20.01 191 LEU A CA 1
ATOM 1406 C C . LEU A 1 189 ? -15.568 78.298 34.271 1.00 21.65 191 LEU A C 1
ATOM 1407 O O . LEU A 1 189 ? -16.637 78.873 34.509 1.00 21.09 191 LEU A O 1
ATOM 1412 N N . ASP A 1 190 ? -15.469 77.248 33.466 1.00 21.99 192 ASP A N 1
ATOM 1413 C CA . ASP A 1 190 ? -16.621 76.667 32.801 1.00 23.60 192 ASP A CA 1
ATOM 1414 C C . ASP A 1 190 ? -17.696 76.275 33.811 1.00 24.56 192 ASP A C 1
ATOM 1415 O O . ASP A 1 190 ? -17.477 75.407 34.658 1.00 25.14 192 ASP A O 1
ATOM 1420 N N . PRO A 1 191 ? -18.882 76.906 33.732 1.00 25.61 193 PRO A N 1
ATOM 1421 C CA . PRO A 1 191 ? -19.953 76.575 34.674 1.00 24.76 193 PRO A CA 1
ATOM 1422 C C . PRO A 1 191 ? -20.351 75.103 34.643 1.00 24.94 193 PRO A C 1
ATOM 1423 O O . PRO A 1 191 ? -20.803 74.552 35.646 1.00 23.65 193 PRO A O 1
ATOM 1427 N N . ALA A 1 192 ? -20.171 74.469 33.491 1.00 26.08 194 ALA A N 1
ATOM 1428 C CA . ALA A 1 192 ? -20.503 73.058 33.331 1.00 28.15 194 ALA A CA 1
ATOM 1429 C C . ALA A 1 192 ? -19.684 72.191 34.284 1.00 30.05 194 ALA A C 1
ATOM 1430 O O . ALA A 1 192 ? -20.064 71.065 34.595 1.00 31.00 194 ALA A O 1
ATOM 1432 N N . LEU A 1 193 ? -18.553 72.712 34.744 1.00 31.36 195 LEU A N 1
ATOM 1433 C CA . LEU A 1 193 ? -17.713 71.965 35.667 1.00 32.95 195 LEU A CA 1
ATOM 1434 C C . LEU A 1 193 ? -18.459 71.677 36.964 1.00 34.35 195 LEU A C 1
ATOM 1435 O O . LEU A 1 193 ? -18.048 70.814 37.736 1.00 34.17 195 LEU A O 1
ATOM 1440 N N . CYS A 1 194 ? -19.559 72.399 37.195 1.00 35.89 196 CYS A N 1
ATOM 1441 C CA . CYS A 1 194 ? -20.368 72.255 38.411 1.00 37.71 196 CYS A CA 1
ATOM 1442 C C . CYS A 1 194 ? -20.996 70.868 38.575 1.00 38.53 196 CYS A C 1
ATOM 1443 O O . CYS A 1 194 ? -20.727 70.222 39.614 1.00 39.71 196 CYS A O 1
#

Secondary structure (DSSP, 8-state):
-EEEEE-SSSPPHHHHHHHHHHHIIIIIIIS--S----SS-----TT--TT-EEEEEE-TTS-EEEEEEEEETTS--HHHHT-GGG-SSPPP--TTEEEEEEEEE--TTHHHHHHHHHHHHHHTT-SEEEEEEEHHHHHHHHHHT-EEEESS--EEETTEEEEEEEEE-SHHHHHHTT--GGG-

Foldseek 3Di:
DAKDKDQPFADDVVVQLQVQQVLLCCVCVVVNPDDDDDDRRGDDDPQDGRRKMKMFDADPVRHTFWIKIKAQLLDDDCCQPPVQVLFPDHRDNDQQEIEIDSTDGVLVGSLQRVLVVLQVSLVSRHQKYKYKAQVVVVVSLVVLFFDKDFRGDWDQDPNTIIGIMMTGSAQRRCVSSVHDNVSD

Radius of gyration: 15.54 Å; Cα contacts (8 Å, |Δi|>4): 363; chains: 1; bounding box: 45×31×34 Å

Sequence (184 aa):
MQTFVHEAGRLPAHIAAELGSYRYRVFVEQLGWQLPSEDEKMERDQYDRDDTVYVLGRDANGEICGCARLLPTTRPYLLQEVFPHLLADEAPRSAHVWELSRFAATAWSVRPMLAAAVECAARRGARQLIGVTFCSMERMFRRIGVHAHRAGAPVSIDGRMVVACWIDIDAQTLAALDLDPALC

Nearest PDB structures (foldseek):
  3p2h-assembly1_A  TM=1.005E+00  e=7.001E-45  Burkholderia glumae
  3p2f-assembly1_A  TM=1.004E+00  e=1.236E-38  Burkholderia glumae
  1ro5-assembly1_A  TM=8.762E-01  e=9.962E-17  Pseudomonas aeruginosa
  5w8d-assembly1_A  TM=8.858E-01  e=1.204E-14  Bradyrhizobium japonicum
  6wns-assembly1_A  TM=8.620E-01  e=3.942E-15  Mesorhizobium sp. ORS 3359

B-factor: mean 21.41, std 6.68, range [10.51, 50.15]